Protein AF-A0A2N5MFV5-F1 (afdb_monomer)

Solvent-accessible surface area (backbone atoms only — not comparable to full-atom values): 13315 Å² total; per-residue (Å²): 118,50,38,33,42,36,39,40,33,49,29,57,82,55,92,63,57,89,78,38,54,71,52,86,71,62,82,80,68,35,71,57,91,51,64,48,38,29,48,76,36,77,93,61,52,27,30,38,36,30,37,80,88,66,53,29,27,45,34,35,57,45,79,41,92,46,42,58,49,43,34,33,42,38,26,63,50,84,56,91,89,54,71,83,90,58,79,38,59,42,39,56,50,30,57,76,68,67,50,50,73,58,70,89,86,57,52,58,32,37,36,33,28,41,34,42,40,90,55,72,83,78,51,51,52,51,56,53,48,27,42,6,34,48,35,31,86,83,56,87,80,91,70,63,66,42,48,31,41,80,47,77,57,96,91,23,50,33,38,40,31,41,16,64,84,47,57,23,22,20,40,40,32,39,38,64,66,52,41,66,73,41,30,65,79,50,46,50,59,52,51,41,54,42,47,55,45,25,74,76,67,76,46,58,65,43,84,51,68,66,60,46,47,48,48,39,46,46,43,69,40,36,92,95,51,81,94,48,65,73,90,69,46,48,79,43,57,50,85,116

Radius of gyration: 17.14 Å; Cα contacts (8 Å, |Δi|>4): 464; chains: 1; bounding box: 40×43×46 Å

Nearest PDB structures (foldseek):
  3nyb-assembly1_A  TM=5.823E-01  e=4.302E+00  Saccharomyces cerevisiae
  5w0b-assembly4_A  TM=4.652E-01  e=3.201E+00  Homo sapiens
  5w0n-assembly3_C  TM=3.214E-01  e=1.671E+00  Homo sapiens
  8opp-assembly1_A  TM=3.203E-01  e=3.603E+00  Homo sapiens
  4v94-assembly2_k  TM=2.921E-01  e=5.781E+00  Saccharomyces cerevisiae S288C

pLDDT: mean 92.67, std 6.24, range [62.34, 98.69]

Secondary structure (DSSP, 8-state):
-EEEEEEEEEEPPPTTGGGSEEEPPPTTT-SS--EEEEEEETTTTEEEEEETTS-EEEEEEEEESSHHHHHHHTBSS--TTS-TTS--HHHHHHHHHT--B--SS-SB-EEEEEEE-S-GGGS-HHHHHHHHHT--TTSPP--SEEEEEEEEETTEEEEEEE-SSSSEEEEEES-HHHIIIIIIIIIHHHHHHHHHHHHHHSS----SHHHHHHHHHHHTT-TT---S-GGGSEEEES--

Sequence (240 aa):
MEIYLHTGIKVSVPEYLNKLNRKEIEPFAFDQNVYNDYVINEKEQAWLSINHNGDCFFITSFQVQTLAELKLARQAFIPEYLDQDLKYPLIEKMNHLKLTPISDGFDKAFAHVSVFLTDIQSLSPKQQSRFANADGDDDPIVIDKLNYISNFYNKKETRFLAGAESFSFATISENEEYFYKIHLPNTSILYLNFYLYFMEYGKIPSKQMMPRLLGNLWRSMQSNRNDFNPLLFKTMDLFS

Mean predicted aligned error: 4.01 Å

Foldseek 3Di:
DKKKKKFKFWWDDDPCQVVFDWDDDDPQLFLDCFWTWTDPDLVQPWIWIAGPVRTIITIGMDIDDALVCLLQQFFCAAPPPDDPPDDRNNNVVCVVVVIGTDDPPDGGTQIEMEAEDQDPVVDAPQRQQSRQLSHHPPDDDPDFKWKWDWDADPNKIWIWTHHAVSNGIYIYTNDPCCRPVPCVNDVRVSLSVQSVCCVVPVDGRHPDDVSVLVSLNNQVRYPPHDPHDPVSIDMDGRPD

Structure (mmCIF, N/CA/C/O backbone):
data_AF-A0A2N5MFV5-F1
#
_entry.id   AF-A0A2N5MFV5-F1
#
loop_
_atom_site.group_PDB
_atom_site.id
_atom_site.type_symbol
_atom_site.label_atom_id
_atom_site.label_alt_id
_atom_site.label_comp_id
_atom_site.label_asym_id
_atom_site.label_entity_id
_atom_site.label_seq_id
_atom_site.pdbx_PDB_ins_code
_atom_site.Cartn_x
_atom_site.Cartn_y
_atom_site.Cartn_z
_atom_site.occupancy
_atom_site.B_iso_or_equiv
_atom_site.auth_seq_id
_atom_site.auth_comp_id
_atom_site.auth_asym_id
_atom_site.auth_atom_id
_atom_site.pdbx_PDB_model_num
ATOM 1 N N . MET A 1 1 ? -18.784 0.818 -0.532 1.00 95.00 1 MET A N 1
ATOM 2 C CA . MET A 1 1 ? -17.363 0.662 -0.174 1.00 95.00 1 MET A CA 1
ATOM 3 C C . MET A 1 1 ? -16.583 0.675 -1.465 1.00 95.00 1 MET A C 1
ATOM 5 O O . MET A 1 1 ? -17.009 0.015 -2.403 1.00 95.00 1 MET A O 1
ATOM 9 N N . GLU A 1 2 ? -15.493 1.422 -1.518 1.00 98.00 2 GLU A N 1
ATOM 10 C CA . GLU A 1 2 ? -14.591 1.462 -2.668 1.00 98.00 2 GLU A CA 1
ATOM 11 C C . GLU A 1 2 ? -13.204 1.018 -2.228 1.00 98.00 2 GLU A C 1
ATOM 13 O O . GLU A 1 2 ? -12.755 1.409 -1.150 1.00 98.00 2 GLU A O 1
ATOM 18 N N . ILE A 1 3 ? -12.547 0.197 -3.047 1.00 98.38 3 ILE A N 1
ATOM 19 C CA . ILE A 1 3 ? -11.232 -0.364 -2.750 1.00 98.38 3 ILE A CA 1
ATOM 20 C C . ILE A 1 3 ? -10.287 0.018 -3.883 1.00 98.38 3 ILE A C 1
ATOM 22 O O . ILE A 1 3 ? -10.565 -0.220 -5.059 1.00 98.38 3 ILE A O 1
ATOM 26 N N . TYR A 1 4 ? -9.151 0.588 -3.510 1.00 98.38 4 TYR A N 1
ATOM 27 C CA . TYR A 1 4 ? -8.060 0.903 -4.413 1.00 98.38 4 TYR A CA 1
ATOM 28 C C . TYR A 1 4 ? -6.813 0.181 -3.923 1.00 98.38 4 TYR A C 1
ATOM 30 O O . TYR A 1 4 ? -6.471 0.235 -2.744 1.00 98.38 4 TYR A O 1
ATOM 38 N N . LEU A 1 5 ? -6.130 -0.500 -4.827 1.00 98.19 5 LEU A N 1
ATOM 39 C CA . LEU A 1 5 ? -4.847 -1.128 -4.579 1.00 98.19 5 LEU A CA 1
ATOM 40 C C . LEU A 1 5 ? -3.773 -0.291 -5.258 1.00 98.19 5 LEU A C 1
ATOM 42 O O . LEU A 1 5 ? -3.821 -0.098 -6.468 1.00 98.19 5 LEU A O 1
ATOM 46 N N . HIS A 1 6 ? -2.787 0.158 -4.496 1.00 98.12 6 HIS A N 1
ATOM 47 C CA . HIS A 1 6 ? -1.571 0.766 -5.012 1.00 98.12 6 HIS A CA 1
ATOM 48 C C . HIS A 1 6 ? -0.439 -0.248 -4.885 1.00 98.12 6 HIS A C 1
ATOM 50 O O . HIS A 1 6 ? -0.224 -0.786 -3.799 1.00 98.12 6 HIS A O 1
ATOM 56 N N . THR A 1 7 ? 0.282 -0.514 -5.968 1.00 97.62 7 THR A N 1
ATOM 57 C CA . THR A 1 7 ? 1.329 -1.538 -6.005 1.00 97.62 7 THR A CA 1
ATOM 58 C C . THR A 1 7 ? 2.680 -0.944 -6.338 1.00 97.62 7 THR A C 1
ATOM 60 O O . THR A 1 7 ? 2.765 -0.064 -7.195 1.00 97.62 7 THR A O 1
ATOM 63 N N . GLY A 1 8 ? 3.730 -1.471 -5.714 1.00 96.69 8 GLY A N 1
ATOM 64 C CA . GLY A 1 8 ? 5.114 -1.194 -6.072 1.00 96.69 8 GLY A CA 1
ATOM 65 C C . GLY A 1 8 ? 5.879 -2.490 -6.284 1.00 96.69 8 GLY A C 1
ATOM 66 O O . GLY A 1 8 ? 5.852 -3.370 -5.426 1.00 96.69 8 GLY A O 1
ATOM 67 N N . ILE A 1 9 ? 6.557 -2.619 -7.420 1.00 96.12 9 ILE A N 1
ATOM 68 C CA . ILE A 1 9 ? 7.355 -3.803 -7.737 1.00 96.12 9 ILE A CA 1
ATOM 69 C C . ILE A 1 9 ? 8.687 -3.431 -8.362 1.00 96.12 9 ILE A C 1
ATOM 71 O O . ILE A 1 9 ? 8.746 -2.587 -9.250 1.00 96.12 9 ILE A O 1
ATOM 75 N N . LYS A 1 10 ? 9.753 -4.097 -7.921 1.00 95.94 10 LYS A N 1
ATOM 76 C CA . LYS A 1 10 ? 11.073 -3.976 -8.521 1.00 95.94 10 LYS A CA 1
ATOM 77 C C . LYS A 1 10 ? 11.067 -4.541 -9.945 1.00 95.94 10 LYS A C 1
ATOM 79 O O . LYS A 1 10 ? 10.638 -5.669 -10.180 1.00 95.94 10 LYS A O 1
ATOM 84 N N . VAL A 1 11 ? 11.541 -3.749 -10.896 1.00 96.81 11 VAL A N 1
ATOM 85 C CA . VAL A 1 11 ? 11.623 -4.090 -12.320 1.00 96.81 11 VAL A CA 1
ATOM 86 C C . VAL A 1 11 ? 13.012 -3.764 -12.852 1.00 96.81 11 VAL A C 1
ATOM 88 O O . VAL A 1 11 ? 13.738 -2.938 -12.298 1.00 96.81 11 VAL A O 1
ATOM 91 N N . SER A 1 12 ? 13.383 -4.391 -13.964 1.00 96.50 12 SER A N 1
ATOM 92 C CA . SER A 1 12 ? 14.556 -3.949 -14.721 1.00 96.50 12 SER A CA 1
ATOM 93 C C . SER A 1 12 ? 14.326 -2.539 -15.266 1.00 96.50 12 SER A C 1
ATOM 95 O O . SER A 1 12 ? 13.225 -2.227 -15.723 1.00 96.50 12 SER A O 1
ATOM 97 N N . VAL A 1 13 ? 15.362 -1.694 -15.250 1.00 96.12 13 VAL A N 1
ATOM 98 C CA . VAL A 1 13 ? 15.286 -0.345 -15.832 1.00 96.12 13 VAL A CA 1
ATOM 99 C C . VAL A 1 13 ? 14.960 -0.466 -17.327 1.00 96.12 13 VAL A C 1
ATOM 101 O O . VAL A 1 13 ? 15.757 -1.052 -18.066 1.00 96.12 13 VAL A O 1
ATOM 104 N N . PRO A 1 14 ? 13.824 0.070 -17.806 1.00 95.31 14 PRO A N 1
ATOM 105 C CA . PRO A 1 14 ? 13.448 -0.086 -19.201 1.00 95.31 14 PRO A CA 1
ATOM 106 C C . PRO A 1 14 ? 14.245 0.853 -20.108 1.00 95.31 14 PRO A C 1
ATOM 108 O O . PRO A 1 14 ? 14.543 1.996 -19.753 1.00 95.31 14 PRO A O 1
ATOM 111 N N . GLU A 1 15 ? 14.500 0.412 -21.341 1.00 94.00 15 GLU A N 1
ATOM 112 C CA . GLU A 1 15 ? 15.259 1.178 -22.344 1.00 94.00 15 GLU A CA 1
ATOM 113 C C . GLU A 1 15 ? 14.636 2.542 -22.677 1.00 94.00 15 GLU A C 1
ATOM 115 O O . GLU A 1 15 ? 15.330 3.465 -23.097 1.00 94.00 15 GLU A O 1
ATOM 120 N N . TYR A 1 16 ? 13.319 2.686 -22.498 1.00 93.75 16 TYR A N 1
ATOM 121 C CA . TYR A 1 16 ? 12.589 3.915 -22.801 1.00 93.75 16 TYR A CA 1
ATOM 122 C C . TYR A 1 16 ? 12.578 4.939 -21.655 1.00 93.75 16 TYR A C 1
ATOM 124 O O . TYR A 1 16 ? 11.967 5.994 -21.822 1.00 93.75 16 TYR A O 1
ATOM 132 N N . LEU A 1 17 ? 13.236 4.677 -20.515 1.00 94.38 17 LEU A N 1
ATOM 133 C CA . LEU A 1 17 ? 13.266 5.587 -19.358 1.00 94.38 17 LEU A CA 1
ATOM 134 C C . LEU A 1 17 ? 13.672 7.017 -19.747 1.00 94.38 17 LEU A C 1
ATOM 136 O O . LEU A 1 17 ? 13.061 7.984 -19.303 1.00 94.38 17 LEU A O 1
ATOM 140 N N . ASN A 1 18 ? 14.679 7.151 -20.612 1.00 92.00 18 ASN A N 1
ATOM 141 C CA . ASN A 1 18 ? 15.199 8.441 -21.072 1.00 92.00 18 ASN A CA 1
ATOM 142 C C . ASN A 1 18 ? 14.202 9.263 -21.911 1.00 92.00 18 ASN A C 1
ATOM 144 O O . ASN A 1 18 ? 14.454 10.438 -22.166 1.00 92.00 18 ASN A O 1
ATOM 148 N N . LYS A 1 19 ? 13.089 8.659 -22.343 1.00 94.50 19 LYS A N 1
ATOM 149 C CA . LYS A 1 19 ? 11.995 9.325 -23.064 1.00 94.50 19 LYS A CA 1
ATOM 150 C C . LYS A 1 19 ? 10.886 9.806 -22.128 1.00 94.50 19 LYS A C 1
ATOM 152 O O . LYS A 1 19 ? 9.968 10.476 -22.593 1.00 94.50 19 LYS A O 1
ATOM 157 N N . LEU A 1 20 ? 10.927 9.428 -20.850 1.00 94.56 20 LEU A N 1
ATOM 158 C CA . LEU A 1 20 ? 9.904 9.789 -19.876 1.00 94.56 20 LEU A CA 1
ATOM 159 C C . LEU A 1 20 ? 10.216 11.131 -19.222 1.00 94.56 20 LEU A C 1
ATOM 161 O O . LEU A 1 20 ? 11.370 11.473 -18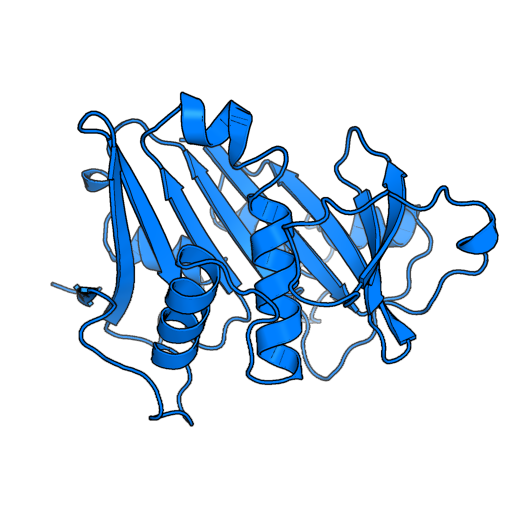.959 1.00 94.56 20 LEU A O 1
ATOM 165 N N . ASN A 1 21 ? 9.155 11.862 -18.891 1.00 91.75 21 ASN A N 1
ATOM 166 C CA . ASN A 1 21 ? 9.277 13.085 -18.116 1.00 91.75 21 ASN A CA 1
ATOM 167 C C . ASN A 1 21 ? 9.519 12.737 -16.650 1.00 91.75 21 ASN A C 1
ATOM 169 O O . ASN A 1 21 ? 8.780 11.948 -16.052 1.00 91.75 21 ASN A O 1
ATOM 173 N N . ARG A 1 22 ? 10.538 13.363 -16.063 1.00 91.44 22 ARG A N 1
ATOM 174 C CA . ARG A 1 22 ? 10.747 13.304 -14.620 1.00 91.44 22 ARG A CA 1
ATOM 175 C C . ARG A 1 22 ? 9.637 14.092 -13.928 1.00 91.44 22 ARG A C 1
ATOM 177 O O . ARG A 1 22 ? 9.379 15.238 -14.288 1.00 91.44 22 ARG A O 1
ATOM 184 N N . LYS A 1 23 ? 9.007 13.482 -12.930 1.00 85.31 23 LYS A N 1
ATOM 185 C CA . LYS A 1 23 ? 8.047 14.142 -12.050 1.00 85.31 23 LYS A CA 1
ATOM 186 C C . LYS A 1 23 ? 8.808 14.950 -11.005 1.00 85.31 23 LYS A C 1
ATOM 188 O O . LYS A 1 23 ? 9.740 14.440 -10.380 1.00 85.31 23 LYS A O 1
ATOM 193 N N . GLU A 1 24 ? 8.404 16.195 -10.794 1.00 79.00 24 GLU A N 1
ATOM 194 C CA . GLU A 1 24 ? 8.872 16.943 -9.632 1.00 79.00 24 GLU A CA 1
ATOM 195 C C . GLU A 1 24 ? 8.209 16.381 -8.373 1.00 79.00 24 GLU A C 1
ATOM 197 O O . GLU A 1 24 ? 6.987 16.251 -8.291 1.00 79.00 24 GLU A O 1
ATOM 202 N N . ILE A 1 25 ? 9.034 16.003 -7.401 1.00 74.81 25 ILE A N 1
ATOM 203 C CA . ILE A 1 25 ? 8.569 15.521 -6.103 1.00 74.81 25 ILE A CA 1
ATOM 204 C C . ILE A 1 25 ? 8.360 16.732 -5.198 1.00 74.81 25 ILE A C 1
ATOM 206 O O . ILE A 1 25 ? 9.189 17.644 -5.166 1.00 74.81 25 ILE A O 1
ATOM 210 N N . GLU A 1 26 ? 7.267 16.731 -4.435 1.00 72.81 26 GLU A N 1
ATOM 211 C CA . GLU A 1 26 ? 6.995 17.801 -3.479 1.00 72.81 26 GLU A CA 1
ATOM 212 C C . GLU A 1 26 ? 8.136 17.915 -2.447 1.00 72.81 26 GLU A C 1
ATOM 214 O O . GLU A 1 26 ? 8.496 16.912 -1.819 1.00 72.81 26 GLU A O 1
ATOM 219 N N . PRO A 1 27 ? 8.685 19.121 -2.197 1.00 62.34 27 PRO A N 1
ATOM 220 C CA . PRO A 1 27 ? 9.876 19.300 -1.357 1.00 62.34 27 PRO A CA 1
ATOM 221 C C . PRO A 1 27 ? 9.746 18.799 0.087 1.00 62.34 27 PRO A C 1
ATOM 223 O O . PRO A 1 27 ? 10.749 18.605 0.767 1.00 62.34 27 PRO A O 1
ATOM 226 N N . PHE A 1 28 ? 8.519 18.629 0.585 1.00 68.38 28 PHE A N 1
ATOM 227 C CA . PHE A 1 28 ? 8.243 18.173 1.947 1.00 68.38 28 PHE A CA 1
ATOM 228 C C . PHE A 1 28 ? 7.970 16.668 2.050 1.00 68.38 28 PHE A C 1
ATOM 230 O O . PHE A 1 28 ? 7.848 16.161 3.169 1.00 68.38 28 PHE A O 1
ATOM 237 N N . ALA A 1 29 ? 7.847 15.957 0.924 1.00 75.94 29 ALA A N 1
ATOM 238 C CA . ALA A 1 29 ? 7.543 14.530 0.900 1.00 75.94 29 ALA A CA 1
ATOM 239 C C . ALA A 1 29 ? 8.669 13.719 1.558 1.00 75.94 29 ALA A C 1
ATOM 241 O O . ALA A 1 29 ? 8.420 12.925 2.464 1.00 75.94 29 ALA A O 1
ATOM 242 N N . PHE A 1 30 ? 9.914 13.997 1.178 1.00 81.44 30 PHE A N 1
ATOM 243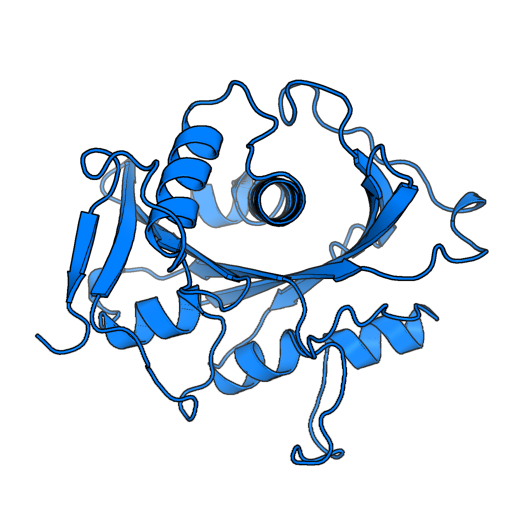 C CA . PHE A 1 30 ? 11.093 13.319 1.701 1.00 81.44 30 PHE A CA 1
ATOM 244 C C . PHE A 1 30 ? 12.030 14.299 2.402 1.00 81.44 30 PHE A C 1
ATOM 246 O O . PHE A 1 30 ? 12.131 15.463 2.026 1.00 81.44 30 PHE A O 1
ATOM 253 N N . ASP A 1 31 ? 12.736 13.834 3.430 1.00 78.00 31 ASP A N 1
ATOM 254 C CA . ASP A 1 31 ? 13.768 14.638 4.097 1.00 78.00 31 ASP A CA 1
ATOM 255 C C . ASP A 1 31 ? 15.084 14.732 3.307 1.00 78.00 31 ASP A C 1
ATOM 257 O O . ASP A 1 31 ? 15.939 15.561 3.630 1.00 78.00 31 ASP A O 1
ATOM 261 N N . GLN A 1 32 ? 15.214 13.906 2.270 1.00 76.31 32 GLN A N 1
ATOM 262 C CA . GLN A 1 32 ? 16.317 13.840 1.321 1.00 76.31 32 GLN A CA 1
ATOM 263 C C . GLN A 1 32 ? 15.799 13.386 -0.055 1.00 76.31 32 GLN A C 1
ATOM 265 O O . GLN A 1 32 ? 14.717 12.812 -0.157 1.00 76.31 32 GLN A O 1
ATOM 270 N N . ASN A 1 33 ? 16.580 13.572 -1.119 1.00 79.44 33 ASN A N 1
ATOM 271 C CA . ASN A 1 33 ? 16.230 13.024 -2.433 1.00 79.44 33 ASN A CA 1
ATOM 272 C C . ASN A 1 33 ? 16.400 11.500 -2.428 1.00 79.44 33 ASN A C 1
ATOM 274 O O . ASN A 1 33 ? 17.507 10.995 -2.599 1.00 79.44 33 ASN A O 1
ATOM 278 N N . VAL A 1 34 ? 15.306 10.776 -2.190 1.00 87.00 34 VAL A N 1
ATOM 279 C CA . VAL A 1 34 ? 15.307 9.307 -2.127 1.00 87.00 34 VAL A CA 1
ATOM 280 C C . VAL A 1 34 ? 15.002 8.668 -3.471 1.00 87.00 34 VAL A C 1
ATOM 282 O O . VAL A 1 34 ? 15.625 7.664 -3.813 1.00 87.00 34 VAL A O 1
ATOM 285 N N . TYR A 1 35 ? 14.045 9.243 -4.193 1.00 90.56 35 TYR A N 1
ATOM 286 C CA . TYR A 1 35 ? 13.507 8.701 -5.428 1.00 90.56 35 TYR A CA 1
ATOM 287 C C . TYR A 1 35 ? 13.575 9.727 -6.554 1.00 90.56 35 TYR A C 1
ATOM 289 O O . TYR A 1 35 ? 13.487 10.935 -6.330 1.00 90.56 35 TYR A O 1
ATOM 297 N N . ASN A 1 36 ? 13.701 9.222 -7.773 1.00 92.00 36 ASN A N 1
ATOM 298 C CA . ASN A 1 36 ? 13.475 9.952 -9.006 1.00 92.00 36 ASN A CA 1
ATOM 299 C C . ASN A 1 36 ? 12.305 9.294 -9.730 1.00 92.00 36 ASN A C 1
ATOM 301 O O . ASN A 1 36 ? 12.434 8.169 -10.210 1.00 92.00 36 ASN A O 1
ATOM 305 N N . ASP A 1 37 ? 11.180 10.000 -9.795 1.00 93.12 37 ASP A N 1
ATOM 306 C CA . ASP A 1 37 ? 9.962 9.491 -10.414 1.00 93.12 37 ASP A CA 1
ATOM 307 C C . ASP A 1 37 ? 9.899 9.890 -11.894 1.00 93.12 37 ASP A C 1
ATOM 309 O O . ASP A 1 37 ? 10.165 11.038 -12.253 1.00 93.12 37 ASP A O 1
ATOM 313 N N . TYR A 1 38 ? 9.525 8.946 -12.754 1.00 95.25 38 TYR A N 1
ATOM 314 C CA . TYR A 1 38 ? 9.406 9.104 -14.201 1.00 95.25 38 TYR A CA 1
ATOM 315 C C . TYR A 1 38 ? 8.019 8.667 -14.652 1.00 95.25 38 TYR A C 1
ATOM 317 O O . TYR A 1 38 ? 7.649 7.496 -14.550 1.00 95.25 38 TYR A O 1
ATOM 325 N N . VAL A 1 39 ? 7.241 9.621 -15.148 1.00 93.81 39 VAL A N 1
ATOM 326 C CA . VAL A 1 39 ? 5.833 9.415 -15.483 1.00 93.81 39 VAL A CA 1
ATOM 327 C C . VAL A 1 39 ? 5.703 8.581 -16.753 1.00 93.81 39 VAL A C 1
ATOM 329 O O . VAL A 1 39 ? 6.219 8.966 -17.799 1.00 93.81 39 VAL A O 1
ATOM 332 N N . ILE A 1 40 ? 4.952 7.479 -16.672 1.00 94.38 40 ILE A N 1
ATOM 333 C CA . ILE A 1 40 ? 4.487 6.725 -17.845 1.00 94.38 40 ILE A CA 1
ATOM 334 C C . ILE A 1 40 ? 3.107 7.243 -18.261 1.00 94.38 40 ILE A C 1
ATOM 336 O O . ILE A 1 40 ? 2.897 7.601 -19.417 1.00 94.38 40 ILE A O 1
ATOM 340 N N . ASN A 1 41 ? 2.165 7.301 -17.314 1.00 90.44 41 ASN A N 1
ATOM 341 C CA . ASN A 1 41 ? 0.806 7.787 -17.538 1.00 90.44 41 ASN A CA 1
ATOM 342 C C . ASN A 1 41 ? 0.222 8.342 -16.230 1.00 90.44 41 ASN A C 1
ATOM 344 O O . ASN A 1 41 ? -0.066 7.585 -15.304 1.00 90.44 41 ASN A O 1
ATOM 348 N N . GLU A 1 42 ? 0.018 9.661 -16.153 1.00 85.25 42 GLU A N 1
ATOM 349 C CA . GLU A 1 42 ? -0.516 10.309 -14.945 1.00 85.25 42 GLU A CA 1
ATOM 350 C C . GLU A 1 42 ? -1.953 9.891 -14.630 1.00 85.25 42 GLU A C 1
ATOM 352 O O . GLU A 1 42 ? -2.288 9.689 -13.464 1.00 85.25 42 GLU A O 1
ATOM 357 N N . LYS A 1 43 ? -2.798 9.726 -15.657 1.00 84.94 43 LYS A N 1
ATOM 358 C CA . LYS A 1 43 ? -4.223 9.400 -15.477 1.00 84.94 43 LYS A CA 1
ATOM 359 C C . LYS A 1 43 ? -4.419 8.022 -14.861 1.00 84.94 43 LYS A C 1
ATOM 361 O O . LYS A 1 43 ? -5.357 7.815 -14.103 1.00 84.94 43 LYS A O 1
ATOM 366 N N . GLU A 1 44 ? -3.524 7.098 -15.180 1.00 85.44 44 GLU A N 1
ATOM 367 C CA . GLU A 1 44 ? -3.533 5.733 -14.655 1.00 85.44 44 GLU A CA 1
ATOM 368 C C . GLU A 1 44 ? -2.597 5.545 -13.454 1.00 85.44 44 GLU A C 1
ATOM 370 O O . GLU A 1 44 ? -2.276 4.407 -13.102 1.00 85.44 44 GLU A O 1
ATOM 375 N N . GLN A 1 45 ? -2.098 6.652 -12.886 1.00 88.94 45 GLN A N 1
ATOM 376 C CA . GLN A 1 45 ? -1.119 6.671 -11.800 1.00 88.94 45 GLN A CA 1
ATOM 377 C C . GLN A 1 45 ? 0.043 5.691 -12.032 1.00 88.94 45 GLN A C 1
ATOM 379 O O . GLN A 1 45 ? 0.411 4.945 -11.135 1.00 88.94 45 GLN A O 1
ATOM 384 N N . ALA A 1 46 ? 0.593 5.649 -13.248 1.00 94.06 46 ALA A N 1
ATOM 385 C CA . ALA A 1 46 ? 1.660 4.727 -13.625 1.00 94.06 46 ALA A CA 1
ATOM 386 C C . ALA A 1 46 ? 2.989 5.469 -13.798 1.00 94.06 46 ALA A C 1
ATOM 388 O O . ALA A 1 46 ? 3.100 6.381 -14.627 1.00 94.06 46 ALA A O 1
ATOM 389 N N . TRP A 1 47 ? 4.010 5.063 -13.048 1.00 95.06 47 TRP A N 1
ATOM 390 C CA . TRP A 1 47 ? 5.354 5.633 -13.150 1.00 95.06 47 TRP A CA 1
ATOM 391 C C . TRP A 1 47 ? 6.444 4.662 -12.708 1.00 95.06 47 TRP A C 1
ATOM 393 O O . TRP A 1 47 ? 6.183 3.634 -12.085 1.00 95.06 47 TRP A O 1
ATOM 403 N N . LEU A 1 48 ? 7.682 5.013 -13.039 1.00 96.94 48 LEU A N 1
ATOM 404 C CA . LEU A 1 48 ? 8.881 4.351 -12.539 1.00 96.94 48 LEU A CA 1
ATOM 405 C C . LEU A 1 48 ? 9.490 5.216 -11.447 1.00 96.94 48 LEU A C 1
ATOM 407 O O . LEU A 1 48 ? 9.680 6.409 -11.659 1.00 96.94 48 LEU A O 1
ATOM 411 N N . SER A 1 49 ? 9.811 4.628 -10.305 1.00 95.25 49 SER A N 1
ATOM 412 C CA . SER A 1 49 ? 10.503 5.292 -9.208 1.00 95.25 49 SER A CA 1
ATOM 413 C C . SER A 1 49 ? 11.888 4.680 -9.061 1.00 95.25 49 SER A C 1
ATOM 415 O O . SER A 1 49 ? 12.015 3.483 -8.812 1.00 95.25 49 SER A O 1
ATOM 417 N N . ILE A 1 50 ? 12.934 5.477 -9.273 1.00 95.00 50 ILE A N 1
ATOM 418 C CA . ILE A 1 50 ? 14.325 5.021 -9.163 1.00 95.00 50 ILE A CA 1
ATOM 419 C C . ILE A 1 50 ? 14.894 5.520 -7.848 1.00 95.00 50 ILE A C 1
ATOM 421 O O . ILE A 1 50 ? 14.983 6.732 -7.642 1.00 95.00 50 ILE A O 1
ATOM 425 N N . ASN A 1 51 ? 15.269 4.600 -6.963 1.00 92.31 51 ASN A N 1
ATOM 426 C CA . ASN A 1 51 ? 15.862 4.961 -5.683 1.00 92.31 51 ASN A CA 1
ATOM 427 C C . ASN A 1 51 ? 17.331 5.411 -5.847 1.00 92.31 51 ASN A C 1
ATOM 429 O O . ASN A 1 51 ? 17.956 5.254 -6.897 1.00 92.31 51 ASN A O 1
ATOM 433 N N . HIS A 1 52 ? 17.905 5.969 -4.785 1.00 89.00 52 HIS A N 1
ATOM 434 C CA . HIS A 1 52 ? 19.305 6.413 -4.753 1.00 89.00 52 HIS A CA 1
ATOM 435 C C . HIS A 1 52 ? 20.357 5.307 -4.988 1.00 89.00 52 HIS A C 1
ATOM 437 O O . HIS A 1 52 ? 21.495 5.637 -5.314 1.00 89.00 52 HIS A O 1
ATOM 443 N N . ASN A 1 53 ? 19.991 4.027 -4.859 1.00 88.88 53 ASN A N 1
ATOM 444 C CA . ASN A 1 53 ? 20.855 2.878 -5.153 1.00 88.88 53 ASN A CA 1
ATOM 445 C C . ASN A 1 53 ? 20.704 2.363 -6.595 1.00 88.88 53 ASN A C 1
ATOM 447 O O . ASN A 1 53 ? 21.411 1.440 -6.993 1.00 88.88 53 ASN A O 1
ATOM 451 N N . GLY A 1 54 ? 19.826 2.976 -7.394 1.00 91.44 54 GLY A N 1
ATOM 452 C CA . GLY A 1 54 ? 19.582 2.604 -8.786 1.00 91.44 54 GLY A CA 1
ATOM 453 C C . GLY A 1 54 ? 18.523 1.518 -8.977 1.00 91.44 54 GLY A C 1
ATOM 454 O O . GLY A 1 54 ? 18.258 1.149 -10.120 1.00 91.44 54 GLY A O 1
ATOM 455 N N . ASP A 1 55 ? 17.880 1.041 -7.907 1.00 94.06 55 ASP A N 1
ATOM 456 C CA . ASP A 1 55 ? 16.758 0.115 -8.040 1.00 94.06 55 ASP A CA 1
ATOM 457 C C . ASP A 1 55 ? 15.546 0.837 -8.623 1.00 94.06 55 ASP A C 1
ATOM 459 O O . ASP A 1 55 ? 15.189 1.943 -8.205 1.00 94.06 55 ASP A O 1
ATOM 463 N N . CYS A 1 56 ? 14.907 0.190 -9.594 1.00 95.88 56 CYS A N 1
ATOM 464 C CA . CYS A 1 56 ? 13.756 0.721 -10.301 1.00 95.88 56 CYS A CA 1
ATOM 465 C C . CYS A 1 56 ? 12.489 0.005 -9.847 1.00 95.88 56 CYS A C 1
ATOM 467 O O . CYS A 1 56 ? 12.385 -1.216 -9.952 1.00 95.88 56 CYS A O 1
ATOM 469 N N . PHE A 1 57 ? 11.516 0.771 -9.370 1.00 96.44 57 PHE A N 1
ATOM 470 C CA . PHE A 1 57 ? 10.207 0.276 -8.977 1.00 96.44 57 PHE A CA 1
ATOM 471 C C . PHE A 1 57 ? 9.152 0.758 -9.966 1.00 96.44 57 PHE A C 1
ATOM 473 O O . PHE A 1 57 ? 9.037 1.955 -10.220 1.00 96.44 57 PHE A O 1
ATOM 480 N N . PHE A 1 58 ? 8.348 -0.154 -10.498 1.00 97.38 58 PHE A N 1
ATOM 481 C CA . PHE A 1 58 ? 7.118 0.199 -11.184 1.00 97.38 58 PHE A CA 1
ATOM 482 C C . PHE A 1 58 ? 6.009 0.407 -10.157 1.00 97.38 58 PHE A C 1
ATOM 484 O O . PHE A 1 58 ? 5.702 -0.495 -9.373 1.00 97.38 58 PHE A O 1
ATOM 491 N N . ILE A 1 59 ? 5.427 1.604 -10.169 1.00 96.88 59 ILE A N 1
ATOM 492 C CA . ILE A 1 59 ? 4.333 1.995 -9.290 1.00 96.88 59 ILE A CA 1
ATOM 493 C C . ILE A 1 59 ? 3.064 2.168 -10.116 1.00 96.88 59 ILE A C 1
ATOM 495 O O . ILE A 1 59 ? 3.074 2.839 -11.152 1.00 96.88 59 ILE A O 1
ATOM 499 N N . THR A 1 60 ? 1.965 1.572 -9.654 1.00 97.25 60 THR A N 1
ATOM 500 C CA . THR A 1 60 ? 0.653 1.762 -10.274 1.00 97.25 60 THR A CA 1
ATOM 501 C C . THR A 1 60 ? -0.501 1.564 -9.297 1.00 97.25 60 THR A C 1
ATOM 503 O O . THR A 1 60 ? -0.281 1.222 -8.135 1.00 97.25 60 THR A O 1
ATOM 506 N N . SER A 1 61 ? -1.732 1.810 -9.746 1.00 96.88 61 SER A N 1
ATOM 507 C CA . SER A 1 61 ? -2.931 1.583 -8.952 1.00 96.88 61 SER A CA 1
ATOM 508 C C . SER A 1 61 ? -4.069 0.955 -9.753 1.00 96.88 61 SER A C 1
ATOM 510 O O . SER A 1 61 ? -4.145 1.071 -10.980 1.00 96.88 61 SER A O 1
ATOM 512 N N . PHE A 1 62 ? -4.959 0.280 -9.029 1.00 96.88 62 PHE A N 1
ATOM 513 C CA . PHE A 1 62 ? -6.150 -0.382 -9.543 1.00 96.88 62 PHE A CA 1
ATOM 514 C C . PHE A 1 62 ? -7.323 -0.108 -8.612 1.00 96.88 62 PHE A C 1
ATOM 516 O O . PHE A 1 62 ? -7.178 -0.178 -7.394 1.00 96.88 62 PHE A O 1
ATOM 523 N N . GLN A 1 63 ? -8.498 0.151 -9.174 1.00 97.31 63 GLN A N 1
ATOM 524 C CA . GLN A 1 63 ? -9.743 0.051 -8.424 1.00 97.31 63 GLN A CA 1
ATOM 525 C C . GLN A 1 63 ? -10.241 -1.393 -8.517 1.00 97.31 63 GLN A C 1
ATOM 527 O O . GLN A 1 63 ? -10.302 -1.950 -9.613 1.00 97.31 63 GLN A O 1
ATOM 532 N N . VAL A 1 64 ? -10.577 -1.990 -7.377 1.00 97.19 64 VAL A N 1
ATOM 533 C CA . VAL A 1 64 ? -11.065 -3.372 -7.274 1.00 97.19 64 VAL A CA 1
ATOM 534 C C . VAL A 1 64 ? -12.382 -3.407 -6.502 1.00 97.19 64 VAL A C 1
ATOM 536 O O . VAL A 1 64 ? -12.690 -2.501 -5.726 1.00 97.19 64 VAL A O 1
ATOM 539 N N . GLN A 1 65 ? -13.181 -4.443 -6.728 1.00 96.19 65 GLN A N 1
ATOM 540 C CA . GLN A 1 65 ? -14.523 -4.575 -6.156 1.00 96.19 65 GLN A CA 1
ATOM 541 C C . GLN A 1 65 ? -14.601 -5.637 -5.058 1.00 96.19 65 GLN A C 1
ATOM 543 O O . GLN A 1 65 ? -15.479 -5.568 -4.197 1.00 96.19 65 GLN A O 1
A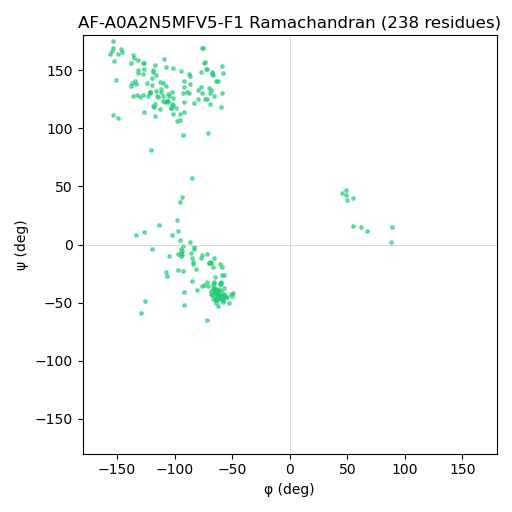TOM 548 N N . THR A 1 66 ? -13.690 -6.612 -5.064 1.00 96.38 66 THR A N 1
ATOM 549 C CA . THR A 1 66 ? -13.724 -7.772 -4.159 1.00 96.38 66 THR A CA 1
ATOM 550 C C . THR A 1 66 ? -12.345 -8.085 -3.577 1.00 96.38 66 THR A C 1
ATOM 552 O O . THR A 1 66 ? -11.320 -7.649 -4.103 1.00 96.38 66 THR A O 1
ATOM 555 N N . LEU A 1 67 ? -12.305 -8.874 -2.497 1.00 96.31 67 LEU A N 1
ATOM 556 C CA . LEU A 1 67 ? -11.048 -9.376 -1.929 1.00 96.31 67 LEU A CA 1
ATOM 557 C C . LEU A 1 67 ? -10.331 -10.346 -2.885 1.00 96.31 67 LEU A C 1
ATOM 559 O O . LEU A 1 67 ? -9.105 -10.354 -2.947 1.00 96.31 67 LEU A O 1
ATOM 563 N N . ALA A 1 68 ? -11.078 -11.107 -3.690 1.00 94.88 68 ALA A N 1
ATOM 564 C CA . ALA A 1 68 ? -10.503 -11.941 -4.744 1.00 94.88 68 ALA A CA 1
ATOM 565 C C . ALA A 1 68 ? -9.777 -11.094 -5.805 1.00 94.88 68 ALA A C 1
ATOM 567 O O . ALA A 1 68 ? -8.629 -11.374 -6.143 1.00 94.88 68 ALA A O 1
ATOM 568 N N . GLU A 1 69 ? -10.401 -10.013 -6.282 1.00 96.06 69 GLU A N 1
ATOM 569 C CA . GLU A 1 69 ? -9.746 -9.076 -7.202 1.00 96.06 69 GLU A CA 1
ATOM 570 C C . GLU A 1 69 ? -8.535 -8.393 -6.559 1.00 96.06 69 GLU A C 1
ATOM 572 O O . GLU A 1 69 ? -7.503 -8.253 -7.210 1.00 96.06 69 GLU A O 1
ATOM 577 N N . LEU A 1 70 ? -8.629 -8.012 -5.280 1.00 96.56 70 LEU A N 1
ATOM 578 C CA . LEU A 1 70 ? -7.520 -7.425 -4.524 1.00 96.56 70 LEU A CA 1
ATOM 579 C C . LEU A 1 70 ? -6.297 -8.356 -4.491 1.00 96.56 70 LEU A C 1
ATOM 581 O O . LEU A 1 70 ? -5.183 -7.922 -4.794 1.00 96.56 70 LEU A O 1
ATOM 585 N N . LYS A 1 71 ? -6.517 -9.636 -4.171 1.00 94.50 71 LYS A N 1
ATOM 586 C CA . LYS A 1 71 ? -5.488 -10.684 -4.151 1.00 94.50 71 LYS A CA 1
ATOM 587 C C . LYS A 1 71 ? -4.815 -10.848 -5.511 1.00 94.50 71 LYS A C 1
ATOM 589 O O . LYS A 1 71 ? -3.590 -10.921 -5.580 1.00 94.50 71 LYS A O 1
ATOM 594 N N . LEU A 1 72 ? -5.594 -10.905 -6.590 1.00 94.88 72 LEU A N 1
ATOM 595 C CA . LEU A 1 72 ? -5.066 -11.121 -7.941 1.00 94.88 72 LEU A CA 1
ATOM 596 C C . LEU A 1 72 ? -4.365 -9.876 -8.502 1.00 94.88 72 LEU A C 1
ATOM 598 O O . LEU A 1 72 ? -3.348 -9.993 -9.183 1.00 94.88 72 LEU A O 1
ATOM 602 N N . ALA A 1 73 ? -4.854 -8.677 -8.178 1.00 95.69 73 ALA A N 1
ATOM 603 C CA . ALA A 1 73 ? -4.314 -7.419 -8.688 1.00 95.69 73 ALA A CA 1
ATOM 604 C C . ALA A 1 73 ? -2.894 -7.100 -8.196 1.00 95.69 73 ALA A C 1
ATOM 606 O O . ALA A 1 73 ? -2.207 -6.314 -8.844 1.00 95.69 73 ALA A O 1
ATOM 607 N N . ARG A 1 74 ? -2.428 -7.713 -7.097 1.00 94.19 74 ARG A N 1
ATOM 608 C CA . ARG A 1 74 ? -1.050 -7.540 -6.600 1.00 94.19 74 ARG A CA 1
ATOM 609 C C . ARG A 1 74 ? -0.060 -8.591 -7.095 1.00 94.19 74 ARG A C 1
ATOM 611 O O . ARG A 1 74 ? 1.124 -8.489 -6.771 1.00 94.19 74 ARG A O 1
ATOM 618 N N . GLN A 1 75 ? -0.524 -9.608 -7.821 1.00 94.19 75 GLN A N 1
ATOM 619 C CA . GLN A 1 75 ? 0.361 -10.659 -8.307 1.00 94.19 75 GLN A CA 1
ATOM 620 C C . GLN A 1 75 ? 1.308 -10.113 -9.368 1.00 94.19 75 GLN A C 1
ATOM 622 O O . GLN A 1 75 ? 0.903 -9.397 -10.282 1.00 94.19 75 GLN A O 1
ATOM 627 N N . ALA A 1 76 ? 2.581 -10.445 -9.215 1.00 92.44 76 ALA A N 1
ATOM 628 C CA . ALA A 1 76 ? 3.652 -10.029 -10.109 1.00 92.44 76 ALA A CA 1
ATOM 629 C C . ALA A 1 76 ? 4.151 -11.164 -10.998 1.00 92.44 76 ALA A C 1
ATOM 631 O O . ALA A 1 76 ? 4.647 -10.932 -12.100 1.00 92.44 76 ALA A O 1
ATOM 632 N N . PHE A 1 77 ? 3.993 -12.382 -10.501 1.00 89.81 77 PHE A N 1
ATOM 633 C CA . PHE A 1 77 ? 4.251 -13.629 -11.191 1.00 89.81 77 PHE A CA 1
ATOM 634 C C . PHE A 1 77 ? 2.985 -14.479 -11.084 1.00 89.81 77 PHE A C 1
ATOM 636 O O . PHE A 1 77 ? 2.180 -14.267 -10.178 1.00 89.81 77 PHE A O 1
ATOM 643 N N . ILE A 1 78 ? 2.788 -15.420 -12.005 1.00 85.31 78 ILE A N 1
ATOM 644 C CA . ILE A 1 78 ? 1.702 -16.401 -11.909 1.00 85.31 78 ILE A CA 1
ATOM 645 C C . ILE A 1 78 ? 2.317 -17.674 -11.320 1.00 85.31 78 ILE A C 1
ATOM 647 O O . ILE A 1 78 ? 3.077 -18.344 -12.023 1.00 85.31 78 ILE A O 1
ATOM 651 N N . PRO A 1 79 ? 2.060 -18.005 -10.041 1.00 77.06 79 PRO A N 1
ATOM 652 C CA . PRO A 1 79 ? 2.454 -19.290 -9.486 1.00 77.06 79 PRO A CA 1
ATOM 653 C C . PRO A 1 79 ? 1.838 -20.449 -10.268 1.00 77.06 79 PRO A C 1
ATOM 655 O O . PRO A 1 79 ? 0.695 -20.359 -10.709 1.00 77.06 79 PRO A O 1
ATOM 658 N N . GLU A 1 80 ? 2.552 -21.572 -10.357 1.00 80.25 80 GLU A N 1
ATOM 659 C CA . GLU A 1 80 ? 2.100 -22.770 -11.089 1.00 80.25 80 GLU A CA 1
ATOM 660 C C . GLU A 1 80 ? 0.750 -23.320 -10.602 1.00 80.25 80 GLU A C 1
ATOM 662 O O . GLU A 1 80 ? 0.038 -23.976 -11.355 1.00 80.25 80 GLU A O 1
ATOM 667 N N . TYR A 1 81 ? 0.400 -23.063 -9.338 1.00 75.31 81 TYR A N 1
ATOM 668 C CA . TYR A 1 81 ? -0.838 -23.533 -8.717 1.00 75.31 81 TYR A CA 1
ATOM 669 C C . TYR A 1 81 ? -2.043 -22.609 -8.951 1.00 75.31 81 TYR A C 1
ATOM 671 O O . TYR A 1 81 ? -3.148 -22.959 -8.535 1.00 75.31 81 TYR A O 1
ATOM 679 N N . LEU A 1 82 ? -1.849 -21.426 -9.545 1.00 78.50 82 LEU A N 1
ATOM 680 C CA . LEU A 1 82 ? -2.949 -20.526 -9.878 1.00 78.50 82 LEU A CA 1
ATOM 681 C C . LEU A 1 82 ? -3.412 -20.723 -11.322 1.00 78.50 82 LEU A C 1
ATOM 683 O O . LEU A 1 82 ? -2.635 -21.061 -12.213 1.00 78.50 82 LEU A O 1
ATOM 687 N N . ASP A 1 83 ? -4.703 -20.488 -11.531 1.00 80.38 83 ASP A N 1
ATOM 688 C CA . ASP A 1 83 ? -5.351 -20.605 -12.830 1.00 80.38 83 ASP A CA 1
ATOM 689 C C . ASP A 1 83 ? -4.883 -19.493 -13.784 1.00 80.38 83 ASP A C 1
ATOM 691 O O . ASP A 1 83 ? -5.050 -18.304 -13.508 1.00 80.38 83 ASP A O 1
ATOM 695 N N . GLN A 1 84 ? -4.301 -19.888 -14.919 1.00 79.12 84 GLN A N 1
ATOM 696 C CA . GLN A 1 84 ? -3.784 -18.961 -15.927 1.00 79.12 84 GLN A CA 1
ATOM 697 C C . GLN A 1 84 ? -4.886 -18.210 -16.685 1.00 79.12 84 GLN A C 1
ATOM 699 O O . GLN A 1 84 ? -4.588 -17.189 -17.304 1.00 79.12 84 GLN A O 1
ATOM 704 N N . ASP A 1 85 ? -6.137 -18.671 -16.612 1.00 82.88 85 ASP A N 1
ATOM 705 C CA . ASP A 1 85 ? -7.285 -18.019 -17.249 1.00 82.88 85 ASP A CA 1
ATOM 706 C C . ASP A 1 85 ? -7.856 -16.865 -16.399 1.00 82.88 85 ASP A C 1
ATOM 708 O O . ASP A 1 85 ? -8.766 -16.147 -16.831 1.00 82.88 85 ASP A O 1
ATOM 712 N N . LEU A 1 86 ? -7.326 -16.648 -15.188 1.00 87.94 86 LEU A N 1
ATOM 713 C CA . LEU A 1 86 ? -7.701 -15.517 -14.345 1.00 87.94 86 LEU A CA 1
ATOM 714 C C . LEU A 1 86 ? -7.097 -14.201 -14.841 1.00 87.94 86 LEU A C 1
ATOM 716 O O . LEU A 1 86 ? -6.053 -14.142 -15.489 1.00 87.94 86 LEU A O 1
ATOM 720 N N . LYS A 1 87 ? -7.754 -13.102 -14.467 1.00 90.94 87 LYS A N 1
ATOM 721 C CA . LYS A 1 87 ? -7.264 -11.755 -14.749 1.00 90.94 87 LYS A CA 1
ATOM 722 C C . LYS A 1 87 ? -6.186 -11.359 -13.741 1.00 90.94 87 LYS A C 1
ATOM 724 O O . LYS A 1 87 ? -6.457 -11.320 -12.539 1.00 90.94 87 LYS A O 1
ATOM 729 N N . TYR A 1 88 ? -5.015 -10.961 -14.238 1.00 94.62 88 TYR A N 1
ATOM 730 C CA . TYR A 1 88 ? -3.882 -10.502 -13.424 1.00 94.62 88 TYR A CA 1
ATOM 731 C C . TYR A 1 88 ? -3.501 -9.060 -13.793 1.00 94.62 88 TYR A C 1
ATOM 733 O O . TYR A 1 88 ? -2.554 -8.847 -14.556 1.00 94.62 88 TYR A O 1
ATOM 741 N N . PRO A 1 89 ? -4.215 -8.045 -13.258 1.00 96.06 89 PRO A N 1
ATOM 742 C CA . PRO A 1 89 ? -4.083 -6.650 -13.682 1.00 96.06 89 PRO A CA 1
ATOM 743 C C . PRO A 1 89 ? -2.650 -6.108 -13.726 1.00 96.06 89 PRO A C 1
ATOM 745 O O . PRO A 1 89 ? -2.273 -5.438 -14.690 1.00 96.06 89 PRO A O 1
ATOM 748 N N . LEU A 1 90 ? -1.836 -6.394 -12.705 1.00 96.88 90 LEU A N 1
ATOM 749 C CA . LEU A 1 90 ? -0.455 -5.916 -12.651 1.00 96.88 90 LEU A CA 1
ATOM 750 C C . LEU A 1 90 ? 0.426 -6.581 -13.714 1.00 96.88 90 LEU A C 1
ATOM 752 O O . LEU A 1 90 ? 1.181 -5.886 -14.392 1.00 96.88 90 LEU A O 1
ATOM 756 N N . ILE A 1 91 ? 0.291 -7.892 -13.909 1.00 95.81 91 ILE A N 1
ATOM 757 C CA . ILE A 1 91 ? 1.040 -8.650 -14.920 1.00 95.81 91 ILE A CA 1
ATOM 758 C C . ILE A 1 91 ? 0.666 -8.178 -16.325 1.00 95.81 91 ILE A C 1
ATOM 760 O O . ILE A 1 91 ? 1.544 -7.863 -17.125 1.00 95.81 91 ILE A O 1
ATOM 764 N N . GLU A 1 92 ? -0.632 -8.054 -16.613 1.00 95.56 92 GLU A N 1
ATOM 765 C CA . GLU A 1 92 ? -1.137 -7.527 -17.886 1.00 95.56 92 GLU A CA 1
ATOM 766 C C . GLU A 1 92 ? -0.567 -6.133 -18.180 1.00 95.56 92 GLU A C 1
ATOM 768 O O . GLU A 1 92 ? -0.081 -5.871 -19.285 1.00 95.56 92 GLU A O 1
ATOM 773 N N . LYS A 1 93 ? -0.562 -5.248 -17.173 1.00 96.88 93 LYS A N 1
ATOM 774 C CA . LYS A 1 93 ? -0.036 -3.887 -17.309 1.00 96.88 93 LYS A CA 1
ATOM 775 C C . LYS A 1 93 ? 1.478 -3.867 -17.519 1.00 96.88 93 LYS A C 1
ATOM 777 O O . LYS A 1 93 ? 1.951 -3.145 -18.395 1.00 96.88 93 LYS A O 1
ATOM 782 N N . MET A 1 94 ? 2.239 -4.669 -16.774 1.00 96.69 94 MET A N 1
ATOM 783 C CA . MET A 1 94 ? 3.688 -4.793 -16.970 1.00 96.69 94 MET A CA 1
ATOM 784 C C . MET A 1 94 ? 4.024 -5.337 -18.361 1.00 96.69 94 MET A C 1
ATOM 786 O O . MET A 1 94 ? 4.876 -4.765 -19.038 1.00 96.69 94 MET A O 1
ATOM 790 N N . ASN A 1 95 ? 3.306 -6.359 -18.835 1.00 95.56 95 ASN A N 1
ATOM 791 C CA . ASN A 1 95 ? 3.488 -6.921 -20.175 1.00 95.56 95 ASN A CA 1
ATOM 792 C C . ASN A 1 95 ? 3.222 -5.882 -21.271 1.00 95.56 95 ASN A C 1
ATOM 794 O O . ASN A 1 95 ? 4.023 -5.740 -22.197 1.00 95.56 95 ASN A O 1
ATOM 798 N N . HIS A 1 96 ? 2.137 -5.112 -21.146 1.00 95.62 96 HIS A N 1
ATOM 799 C CA . HIS A 1 96 ? 1.826 -4.027 -22.079 1.00 95.62 96 HIS A CA 1
ATOM 800 C C . HIS A 1 96 ? 2.939 -2.968 -22.126 1.00 95.62 96 HIS A C 1
ATOM 802 O O . HIS A 1 96 ? 3.307 -2.488 -23.200 1.00 95.62 96 HIS A O 1
ATOM 808 N N . LEU A 1 97 ? 3.511 -2.643 -20.965 1.00 96.38 97 LEU A N 1
ATOM 809 C CA . LEU A 1 97 ? 4.601 -1.679 -20.819 1.00 96.38 97 LEU A CA 1
ATOM 810 C C . LEU A 1 97 ? 5.992 -2.274 -21.093 1.00 96.38 97 LEU A C 1
ATOM 812 O O . LEU A 1 97 ? 6.974 -1.538 -21.069 1.00 96.38 97 LEU A O 1
ATOM 816 N N . LYS A 1 98 ? 6.090 -3.578 -21.390 1.00 96.50 98 LYS A N 1
ATOM 817 C CA . LYS A 1 98 ? 7.357 -4.310 -21.569 1.00 96.50 98 LYS A CA 1
ATOM 818 C C . LYS A 1 98 ? 8.288 -4.183 -20.357 1.00 96.50 98 LYS A C 1
ATOM 820 O O . LYS A 1 98 ? 9.497 -4.010 -20.503 1.00 96.50 98 LYS A O 1
ATOM 825 N N . LEU A 1 99 ? 7.709 -4.242 -19.163 1.00 96.75 99 LEU A N 1
ATOM 826 C CA . LEU A 1 99 ? 8.433 -4.242 -17.900 1.00 96.75 99 LEU A CA 1
ATOM 827 C C . LEU A 1 99 ? 8.701 -5.678 -17.461 1.00 96.75 99 LEU A C 1
ATOM 829 O O . LEU A 1 99 ? 7.787 -6.498 -17.410 1.00 96.75 99 LEU A O 1
ATOM 833 N N . THR A 1 100 ? 9.951 -5.957 -17.104 1.00 95.25 100 THR A N 1
ATOM 834 C CA . THR A 1 100 ? 10.357 -7.261 -16.575 1.00 95.25 100 THR A CA 1
ATOM 835 C C . THR A 1 100 ? 10.482 -7.164 -15.056 1.00 95.25 100 THR A C 1
ATOM 837 O O . THR A 1 100 ? 11.385 -6.457 -14.588 1.00 95.25 100 THR A O 1
ATOM 840 N N . PRO A 1 101 ? 9.610 -7.833 -14.278 1.00 94.88 101 PRO A N 1
ATOM 841 C CA . PRO A 1 101 ? 9.720 -7.850 -12.826 1.00 94.88 101 PRO A CA 1
ATOM 842 C C . PRO A 1 101 ? 10.972 -8.611 -12.379 1.00 94.88 101 PRO A C 1
ATOM 844 O O . PRO A 1 101 ? 11.392 -9.581 -13.012 1.00 94.88 101 PRO A O 1
ATOM 847 N N . ILE A 1 102 ? 11.565 -8.170 -11.273 1.00 93.25 102 ILE A N 1
ATOM 848 C CA . ILE A 1 102 ? 12.683 -8.843 -10.610 1.00 93.25 102 ILE A CA 1
ATOM 849 C C . ILE A 1 102 ? 12.110 -9.590 -9.404 1.00 93.25 102 ILE A C 1
ATOM 851 O O . ILE A 1 102 ? 11.493 -8.975 -8.535 1.00 93.25 102 ILE A O 1
ATOM 855 N N . SER A 1 103 ? 12.280 -10.915 -9.371 1.00 83.75 103 SER A N 1
ATOM 856 C CA . SER A 1 103 ? 11.860 -11.732 -8.228 1.00 83.75 103 SER A CA 1
ATOM 857 C C . SER A 1 103 ? 13.014 -11.887 -7.249 1.00 83.75 103 SER A C 1
ATOM 859 O O . SER A 1 103 ? 13.991 -12.572 -7.543 1.00 83.75 103 SER A O 1
ATOM 861 N N . ASP A 1 104 ? 12.855 -11.319 -6.059 1.00 76.56 104 ASP A N 1
ATOM 862 C CA . ASP A 1 104 ? 13.752 -11.544 -4.922 1.00 76.56 104 ASP A CA 1
ATOM 863 C C . ASP A 1 104 ? 13.199 -12.657 -4.004 1.00 76.56 104 ASP A C 1
ATOM 865 O O . ASP A 1 104 ? 13.277 -12.583 -2.779 1.00 76.56 104 ASP A O 1
ATOM 869 N N . GLY A 1 105 ? 12.584 -13.689 -4.599 1.00 75.50 105 GLY A N 1
ATOM 870 C CA . GLY A 1 105 ? 11.981 -14.816 -3.874 1.00 75.50 105 GLY A CA 1
ATOM 871 C C . GLY A 1 105 ? 10.519 -14.615 -3.459 1.00 75.50 105 GLY A C 1
ATOM 872 O O . GLY A 1 105 ? 10.016 -15.380 -2.641 1.00 75.50 105 GLY A O 1
ATOM 873 N N . PHE A 1 106 ? 9.834 -13.616 -4.024 1.00 78.19 106 PHE A N 1
ATOM 874 C CA . PHE A 1 106 ? 8.406 -13.357 -3.815 1.00 78.19 106 PHE A CA 1
ATOM 875 C C . PHE A 1 106 ? 7.648 -13.237 -5.142 1.00 78.19 106 PHE A C 1
ATOM 877 O O . PHE A 1 106 ? 8.187 -12.757 -6.143 1.00 78.19 106 PHE A O 1
ATOM 884 N N . ASP A 1 107 ? 6.388 -13.677 -5.130 1.00 84.94 107 ASP A N 1
ATOM 885 C CA . ASP A 1 107 ? 5.462 -13.688 -6.270 1.00 84.94 107 ASP A CA 1
ATOM 886 C C . ASP A 1 107 ? 4.540 -12.451 -6.330 1.00 84.94 107 ASP A C 1
ATOM 888 O O . ASP A 1 107 ? 3.883 -12.212 -7.346 1.00 84.94 107 ASP A O 1
ATOM 892 N N . LYS A 1 108 ? 4.525 -11.637 -5.267 1.00 92.38 108 LYS A N 1
ATOM 893 C CA . LYS A 1 108 ? 3.610 -10.504 -5.058 1.00 92.38 108 LYS A CA 1
ATOM 894 C C . LYS A 1 108 ? 4.349 -9.171 -5.003 1.00 92.38 108 LYS A C 1
ATOM 896 O O . LYS A 1 108 ? 5.447 -9.075 -4.459 1.00 92.38 108 LYS A O 1
ATOM 901 N N . ALA A 1 109 ? 3.707 -8.124 -5.511 1.00 95.75 109 ALA A N 1
ATOM 902 C CA . ALA A 1 109 ? 4.159 -6.749 -5.340 1.00 95.75 109 ALA A CA 1
ATOM 903 C C . ALA A 1 109 ? 3.902 -6.235 -3.912 1.00 95.75 109 ALA A C 1
ATOM 905 O O . ALA A 1 109 ? 2.976 -6.687 -3.229 1.00 95.75 1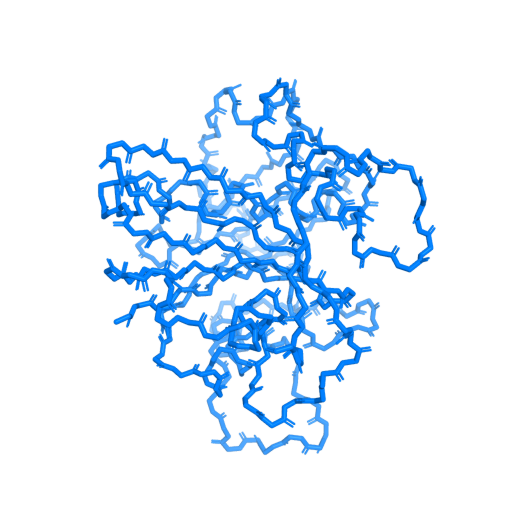09 ALA A O 1
ATOM 906 N N . PHE A 1 110 ? 4.668 -5.221 -3.498 1.00 96.81 110 PHE A N 1
ATOM 907 C CA . PHE A 1 110 ? 4.334 -4.434 -2.313 1.00 96.81 110 PHE A CA 1
ATOM 908 C C . PHE A 1 110 ? 2.994 -3.741 -2.538 1.00 96.81 110 PHE A C 1
ATOM 910 O O . PHE A 1 110 ? 2.742 -3.241 -3.637 1.00 96.81 110 PHE A O 1
ATOM 917 N N . ALA A 1 111 ? 2.150 -3.679 -1.512 1.00 97.81 111 ALA A N 1
ATOM 918 C CA . ALA A 1 111 ? 0.783 -3.197 -1.659 1.00 97.81 111 ALA A CA 1
ATOM 919 C C . ALA A 1 111 ? 0.374 -2.191 -0.578 1.00 97.81 111 ALA A C 1
ATOM 921 O O . ALA A 1 111 ? 0.602 -2.379 0.613 1.00 97.81 111 ALA A O 1
ATOM 922 N N . HIS A 1 112 ? -0.318 -1.143 -0.998 1.00 98.56 112 HIS A N 1
ATOM 923 C CA . HIS A 1 112 ? -1.082 -0.271 -0.122 1.00 98.56 112 HIS A CA 1
ATOM 924 C C . HIS A 1 112 ? -2.546 -0.327 -0.544 1.00 98.56 112 HIS A C 1
ATOM 926 O O . HIS A 1 112 ? -2.880 0.020 -1.675 1.00 98.56 112 HIS A O 1
ATOM 932 N N . VAL A 1 113 ? -3.422 -0.761 0.358 1.00 98.69 113 VAL A N 1
ATOM 933 C CA . VAL A 1 113 ? -4.863 -0.847 0.104 1.00 98.69 113 VAL A CA 1
ATOM 934 C C . VAL A 1 113 ? -5.562 0.375 0.689 1.00 98.69 113 VAL A C 1
ATOM 936 O O . VAL A 1 113 ? -5.546 0.589 1.897 1.00 98.69 113 VAL A O 1
ATOM 939 N N . SER A 1 114 ? -6.196 1.179 -0.154 1.00 98.69 114 SER A N 1
ATOM 940 C CA . SER A 1 114 ? -6.989 2.338 0.249 1.00 98.69 114 SER A CA 1
ATOM 941 C C . SER A 1 114 ? -8.472 1.988 0.171 1.00 98.69 114 SER A C 1
ATOM 943 O O . SER A 1 114 ? -8.969 1.645 -0.899 1.00 98.69 114 SER A O 1
ATOM 945 N N . VAL A 1 115 ? -9.192 2.092 1.286 1.00 98.69 115 VAL A N 1
ATOM 946 C CA . VAL A 1 115 ? -10.619 1.762 1.365 1.00 98.69 115 VAL A CA 1
ATOM 947 C C . VAL A 1 115 ? -11.419 2.975 1.816 1.00 98.69 115 VAL A C 1
ATOM 949 O O . VAL A 1 115 ? -11.108 3.586 2.839 1.00 98.69 115 VAL A O 1
ATOM 952 N N . PHE A 1 116 ? -12.486 3.281 1.085 1.00 98.50 116 PHE A N 1
ATOM 953 C CA . PHE A 1 116 ? -13.486 4.261 1.494 1.00 98.50 116 PHE A CA 1
ATOM 954 C C . PHE A 1 116 ? -14.819 3.591 1.813 1.00 98.50 116 PHE A C 1
ATOM 956 O O . PHE A 1 116 ? -15.319 2.746 1.061 1.00 98.50 116 PHE A O 1
ATOM 963 N N . LEU A 1 117 ? -15.412 3.983 2.937 1.00 97.75 117 LEU A N 1
ATOM 964 C CA . LEU A 1 117 ? -16.736 3.554 3.369 1.00 97.75 117 LEU A CA 1
ATOM 965 C C . LEU A 1 117 ? -17.348 4.569 4.331 1.00 97.75 117 LEU A C 1
ATOM 967 O O . LEU A 1 117 ? -16.658 5.407 4.889 1.00 97.75 117 LEU A O 1
ATOM 971 N N . THR A 1 118 ? -18.654 4.488 4.552 1.00 95.88 118 THR A N 1
ATOM 972 C CA . THR A 1 118 ? -19.375 5.469 5.375 1.00 95.88 118 THR A CA 1
ATOM 973 C C . THR A 1 118 ? -19.263 5.230 6.880 1.00 95.88 118 THR A C 1
ATOM 975 O O . THR A 1 118 ? -19.504 6.166 7.643 1.00 95.88 118 THR A O 1
ATOM 978 N N . ASP A 1 119 ? -18.937 4.000 7.285 1.00 96.31 119 ASP A N 1
ATOM 979 C CA . ASP A 1 119 ? -18.819 3.562 8.680 1.00 96.31 119 ASP A CA 1
ATOM 980 C C . ASP A 1 119 ? -17.763 2.453 8.799 1.00 96.31 119 ASP A C 1
ATOM 982 O O . ASP A 1 119 ? -17.981 1.324 8.355 1.00 96.31 119 ASP A O 1
ATOM 986 N N . ILE A 1 120 ? -16.618 2.762 9.403 1.00 95.94 120 ILE A N 1
ATOM 987 C CA . ILE A 1 120 ? -15.517 1.821 9.632 1.00 95.94 120 ILE A CA 1
ATOM 988 C C . ILE A 1 120 ? -15.923 0.690 10.584 1.00 95.94 120 ILE A C 1
ATOM 990 O O . ILE A 1 120 ? -15.391 -0.415 10.466 1.00 95.94 120 ILE A O 1
ATOM 994 N N . GLN A 1 121 ? -16.867 0.921 11.501 1.00 94.06 121 GLN A N 1
ATOM 995 C CA . GLN A 1 121 ? -17.329 -0.106 12.443 1.00 94.06 121 GLN A CA 1
ATOM 996 C C . GLN A 1 121 ? -18.139 -1.208 11.753 1.00 94.06 121 GLN A C 1
ATOM 998 O O . GLN A 1 121 ? -18.294 -2.292 12.311 1.00 94.06 121 GLN A O 1
ATOM 1003 N N . SER A 1 122 ? -18.606 -0.972 10.522 1.00 96.12 122 SER A N 1
ATOM 1004 C CA . SER A 1 122 ? -19.251 -2.007 9.707 1.00 96.12 122 SER A CA 1
ATOM 1005 C C . SER A 1 122 ? -18.290 -3.115 9.250 1.00 96.12 122 SER A C 1
ATOM 1007 O O . SER A 1 122 ? -18.745 -4.184 8.842 1.00 96.12 122 SER A O 1
ATOM 1009 N N . LEU A 1 123 ? -16.971 -2.890 9.326 1.00 96.44 123 LEU A N 1
ATOM 1010 C CA . LEU A 1 123 ? -15.960 -3.888 8.988 1.00 96.44 123 LEU A CA 1
ATOM 1011 C C . LEU A 1 123 ? -15.540 -4.683 10.219 1.00 96.44 123 LEU A C 1
ATOM 1013 O O . LEU A 1 123 ? -14.975 -4.140 11.172 1.00 96.44 123 LEU A O 1
ATOM 1017 N N . SER A 1 124 ? -15.693 -6.003 10.138 1.00 95.81 124 SER A N 1
ATOM 1018 C CA . SER A 1 124 ? -15.120 -6.904 11.138 1.00 95.81 124 SER A CA 1
ATOM 1019 C C . SER A 1 124 ? -13.590 -6.752 11.218 1.00 95.81 124 SER A C 1
ATOM 1021 O O . SER A 1 124 ? -12.944 -6.431 10.210 1.00 95.81 124 SER A O 1
ATOM 1023 N N . PRO A 1 125 ? -12.976 -7.051 12.378 1.00 96.06 125 PRO A N 1
ATOM 1024 C CA . PRO A 1 125 ? -11.522 -7.150 12.502 1.00 96.06 125 PRO A CA 1
ATOM 1025 C C . PRO A 1 125 ? -10.882 -8.018 11.416 1.00 96.06 125 PRO A C 1
ATOM 1027 O O . PRO A 1 125 ? -9.879 -7.643 10.805 1.00 96.06 125 PRO A O 1
ATOM 1030 N N . LYS A 1 126 ? -11.525 -9.149 11.106 1.00 95.88 126 LYS A N 1
ATOM 1031 C CA . LYS A 1 126 ? -11.100 -10.079 10.060 1.00 95.88 126 LYS A CA 1
ATOM 1032 C C . LYS A 1 126 ? -11.021 -9.405 8.687 1.00 95.88 126 LYS A C 1
ATOM 1034 O O . LYS A 1 126 ? -10.010 -9.542 8.007 1.00 95.88 126 LYS A O 1
ATOM 1039 N N . GLN A 1 127 ? -12.043 -8.647 8.289 1.00 96.06 127 GLN A N 1
ATOM 1040 C CA . GLN A 1 127 ? -12.038 -7.918 7.012 1.00 96.06 127 GLN A CA 1
ATOM 1041 C C . GLN A 1 127 ? -10.964 -6.826 6.974 1.00 96.06 127 GLN A C 1
ATOM 1043 O O . GLN A 1 127 ? -10.276 -6.682 5.968 1.00 96.06 127 GLN A O 1
ATOM 1048 N N . GLN A 1 128 ? -10.766 -6.091 8.073 1.00 97.25 128 GLN A N 1
ATOM 1049 C CA . GLN A 1 128 ? -9.690 -5.094 8.158 1.00 97.25 128 GLN A CA 1
ATOM 1050 C C . GLN A 1 128 ? -8.306 -5.743 8.000 1.00 97.25 128 GLN A C 1
ATOM 1052 O O . GLN A 1 128 ? -7.452 -5.201 7.299 1.00 97.25 128 GLN A O 1
ATOM 1057 N N . SER A 1 129 ? -8.108 -6.935 8.573 1.00 96.44 129 SER A N 1
ATOM 1058 C CA . SER A 1 129 ? -6.886 -7.726 8.393 1.00 96.44 129 SER A CA 1
ATOM 1059 C C . SER A 1 129 ? -6.685 -8.173 6.941 1.00 96.44 129 SER A C 1
ATOM 1061 O O . SER A 1 129 ? -5.571 -8.090 6.427 1.00 96.44 129 SER A O 1
ATOM 1063 N N . ARG A 1 130 ? -7.754 -8.565 6.233 1.00 96.56 130 ARG A N 1
ATOM 1064 C CA . ARG A 1 130 ? -7.678 -8.887 4.795 1.00 96.56 130 ARG A CA 1
ATOM 1065 C C . ARG A 1 130 ? -7.218 -7.701 3.961 1.00 96.56 130 ARG A C 1
ATOM 1067 O O . ARG A 1 130 ? -6.335 -7.859 3.125 1.00 96.56 130 ARG A O 1
ATOM 1074 N N . PHE A 1 131 ? -7.752 -6.508 4.224 1.00 97.75 131 PHE A N 1
ATOM 1075 C CA . PHE A 1 131 ? -7.280 -5.299 3.549 1.00 97.75 131 PHE A CA 1
ATOM 1076 C C . PHE A 1 131 ? -5.818 -4.999 3.883 1.00 97.75 131 PHE A C 1
ATOM 1078 O O . PHE A 1 131 ? -5.040 -4.718 2.978 1.00 97.75 131 PHE A O 1
ATOM 1085 N N . ALA A 1 132 ? -5.419 -5.103 5.155 1.00 97.56 132 ALA A N 1
ATOM 1086 C CA . ALA A 1 132 ? -4.042 -4.848 5.578 1.00 97.56 132 ALA A CA 1
ATOM 1087 C C . ALA A 1 132 ? -3.029 -5.797 4.916 1.00 97.56 132 ALA A C 1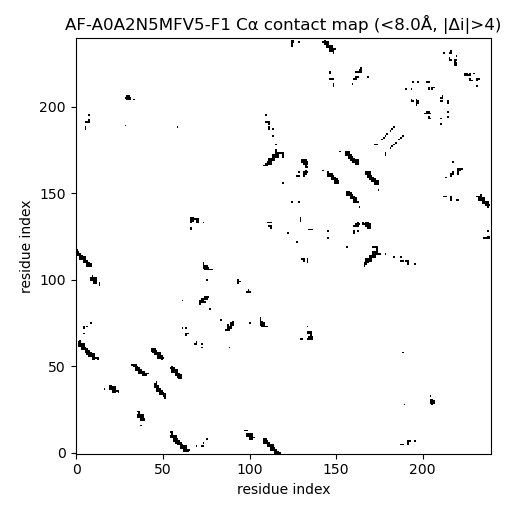
ATOM 1089 O O . ALA A 1 132 ? -1.917 -5.377 4.600 1.00 97.56 132 ALA A O 1
ATOM 1090 N N . ASN A 1 133 ? -3.422 -7.049 4.670 1.00 96.88 133 ASN A N 1
ATOM 1091 C CA . ASN A 1 133 ? -2.586 -8.071 4.037 1.00 96.88 133 ASN A CA 1
ATOM 1092 C C . ASN A 1 133 ? -2.770 -8.189 2.512 1.00 96.88 133 ASN A C 1
ATOM 1094 O O . ASN A 1 133 ? -2.045 -8.948 1.871 1.00 96.88 133 ASN A O 1
ATOM 1098 N N . ALA A 1 134 ? -3.703 -7.423 1.931 1.00 96.25 134 ALA A N 1
ATOM 1099 C CA . ALA A 1 134 ? -4.136 -7.544 0.539 1.00 96.25 134 ALA A CA 1
ATOM 1100 C C . ALA A 1 134 ? -4.471 -9.002 0.149 1.00 96.25 134 ALA A C 1
ATOM 1102 O O . ALA A 1 134 ? -4.024 -9.518 -0.879 1.00 96.25 134 ALA A O 1
ATOM 1103 N N . ASP A 1 135 ? -5.240 -9.652 1.020 1.00 94.69 135 ASP A N 1
ATOM 1104 C CA . ASP A 1 135 ? -5.606 -11.064 0.939 1.00 94.69 135 ASP A CA 1
ATOM 1105 C C . ASP A 1 135 ? -7.027 -11.262 0.400 1.00 94.69 135 ASP A C 1
ATOM 1107 O O . ASP A 1 135 ? -7.922 -10.438 0.617 1.00 94.69 135 ASP A O 1
ATOM 1111 N N . GLY A 1 136 ? -7.234 -12.408 -0.243 1.00 93.56 136 GLY A N 1
ATOM 1112 C CA . GLY A 1 136 ? -8.534 -12.926 -0.643 1.00 93.56 136 GLY A CA 1
ATOM 1113 C C . GLY A 1 136 ? -9.309 -13.520 0.531 1.00 93.56 136 GLY A C 1
ATOM 1114 O O . GLY A 1 136 ? -8.781 -13.752 1.623 1.00 93.56 136 GLY A O 1
ATOM 1115 N N . ASP A 1 137 ? -10.591 -13.803 0.308 1.00 90.25 137 ASP A N 1
ATOM 1116 C CA . ASP A 1 137 ? -11.440 -14.457 1.309 1.00 90.25 137 ASP A CA 1
ATOM 1117 C C . ASP A 1 137 ? -10.905 -15.837 1.725 1.00 90.25 137 ASP A C 1
ATOM 1119 O O . ASP A 1 137 ? -11.035 -16.226 2.892 1.00 90.25 137 ASP A O 1
ATOM 1123 N N . ASP A 1 138 ? -10.264 -16.531 0.784 1.00 89.31 138 ASP A N 1
ATOM 1124 C CA . ASP A 1 138 ? -9.753 -17.898 0.870 1.00 89.31 138 ASP A CA 1
ATOM 1125 C C . ASP A 1 138 ? -8.365 -18.025 1.515 1.00 89.31 138 ASP A C 1
ATOM 1127 O O . ASP A 1 138 ? -7.981 -19.123 1.917 1.00 89.31 138 ASP A O 1
ATOM 1131 N N . ASP A 1 139 ? -7.614 -16.930 1.652 1.00 89.44 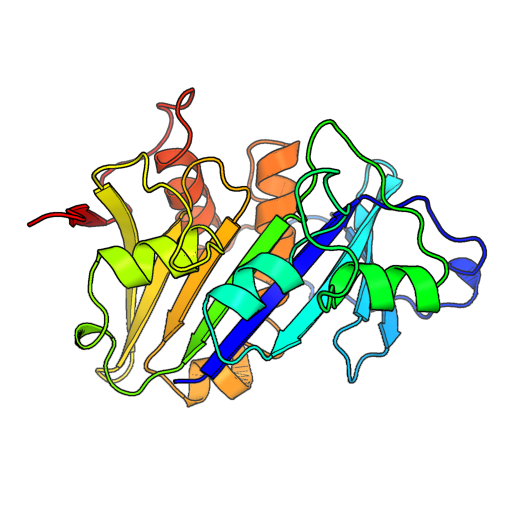139 ASP A N 1
ATOM 1132 C CA . ASP A 1 139 ? -6.248 -16.991 2.182 1.00 89.44 139 ASP A CA 1
ATOM 1133 C C . ASP A 1 139 ? -6.230 -17.387 3.674 1.00 89.44 139 ASP A C 1
ATOM 1135 O O . ASP A 1 139 ? -7.134 -17.036 4.435 1.00 89.44 139 ASP A O 1
ATOM 1139 N N . PRO A 1 140 ? -5.211 -18.091 4.178 1.00 88.25 140 PRO A N 1
ATOM 1140 C CA . PRO A 1 140 ? -5.110 -18.368 5.609 1.00 88.25 140 PRO A CA 1
ATOM 1141 C C . PRO A 1 140 ? -4.878 -17.076 6.410 1.00 88.25 140 PRO A C 1
ATOM 1143 O O . PRO A 1 140 ? -4.192 -16.165 5.958 1.00 88.25 140 PRO A O 1
ATOM 1146 N N . ILE A 1 141 ? -5.428 -17.001 7.624 1.00 88.75 141 ILE A N 1
ATOM 1147 C CA . ILE A 1 141 ? -5.088 -15.949 8.595 1.00 88.75 141 ILE A CA 1
ATOM 1148 C C . ILE A 1 141 ? -4.161 -16.574 9.630 1.00 88.75 141 ILE A C 1
ATOM 1150 O O . ILE A 1 141 ? -4.555 -17.511 10.319 1.00 88.75 141 ILE A O 1
ATOM 1154 N N . VAL A 1 142 ? -2.935 -16.062 9.717 1.00 86.56 142 VAL A N 1
ATOM 1155 C CA . VAL A 1 142 ? -1.871 -16.624 10.571 1.00 86.56 142 VAL A CA 1
ATOM 1156 C C . VAL A 1 142 ? -1.609 -15.815 11.844 1.00 86.56 142 VAL A C 1
ATOM 1158 O O . VAL A 1 142 ? -0.888 -16.273 12.724 1.00 86.56 142 VAL A O 1
ATOM 1161 N N . ILE A 1 143 ? -2.201 -14.624 11.951 1.00 89.50 143 ILE A N 1
ATOM 1162 C CA . ILE A 1 143 ? -2.092 -13.726 13.107 1.00 89.50 143 ILE A CA 1
ATOM 1163 C C . ILE A 1 143 ? -3.401 -13.700 13.897 1.00 89.50 143 ILE A C 1
ATOM 1165 O O . ILE A 1 143 ? -4.476 -13.903 13.338 1.00 89.50 143 ILE A O 1
ATOM 1169 N N . ASP A 1 144 ? -3.319 -13.421 15.194 1.00 91.25 144 ASP A N 1
ATOM 1170 C CA . ASP A 1 144 ? -4.470 -13.272 16.091 1.00 91.25 144 ASP A CA 1
ATOM 1171 C C . ASP A 1 144 ? -4.879 -11.807 16.299 1.00 91.25 144 ASP A C 1
ATOM 1173 O O . ASP A 1 144 ? -6.033 -11.530 16.636 1.00 91.25 144 ASP A O 1
ATOM 1177 N N . LYS A 1 145 ? -3.950 -10.873 16.066 1.00 93.94 145 LYS A N 1
ATOM 1178 C CA . LYS A 1 145 ? -4.114 -9.440 16.323 1.00 93.94 145 LYS A CA 1
ATOM 1179 C C . LYS A 1 145 ? -3.691 -8.584 15.145 1.00 93.94 145 LYS A C 1
ATOM 1181 O O . LYS A 1 145 ? -2.739 -8.896 14.437 1.00 93.94 145 LYS A O 1
ATOM 1186 N N . LEU A 1 146 ? -4.373 -7.454 14.994 1.00 95.38 146 LEU A N 1
ATOM 1187 C CA . LEU A 1 146 ? -4.054 -6.410 14.030 1.00 95.38 146 LEU A CA 1
ATOM 1188 C C . LEU A 1 146 ? -3.650 -5.126 14.752 1.00 95.38 146 LEU A C 1
ATOM 1190 O O . LEU A 1 146 ? -4.395 -4.621 15.596 1.00 95.38 146 LEU A O 1
ATOM 1194 N N . ASN A 1 147 ? -2.497 -4.571 14.382 1.00 97.31 147 ASN A N 1
ATOM 1195 C CA . ASN A 1 147 ? -2.043 -3.280 14.885 1.00 97.31 147 ASN A CA 1
ATOM 1196 C C . ASN A 1 147 ? -2.508 -2.158 13.953 1.00 97.31 147 ASN A C 1
ATOM 1198 O O . ASN A 1 147 ? -2.469 -2.294 12.725 1.00 97.31 147 ASN A O 1
ATOM 1202 N N . TYR A 1 148 ? -2.926 -1.030 14.530 1.00 98.12 148 TYR A N 1
ATOM 1203 C CA . TYR A 1 148 ? -3.416 0.109 13.760 1.00 98.12 148 TYR A CA 1
ATOM 1204 C C . TYR A 1 148 ? -3.223 1.463 14.443 1.00 98.12 148 TYR A C 1
ATOM 1206 O O . TYR A 1 148 ? -3.131 1.572 15.663 1.00 98.12 148 TYR A O 1
ATOM 1214 N N . ILE A 1 149 ? -3.220 2.526 13.645 1.00 98.12 149 ILE A N 1
ATOM 1215 C CA . ILE A 1 149 ? -3.330 3.915 14.103 1.00 98.12 149 ILE A CA 1
ATOM 1216 C C . ILE A 1 149 ? -4.692 4.447 13.670 1.00 98.12 149 ILE A C 1
ATOM 1218 O O . ILE A 1 149 ? -5.112 4.205 12.544 1.00 98.12 149 ILE A O 1
ATOM 1222 N N . SER A 1 150 ? -5.369 5.200 14.537 1.00 96.19 150 SER A N 1
ATOM 122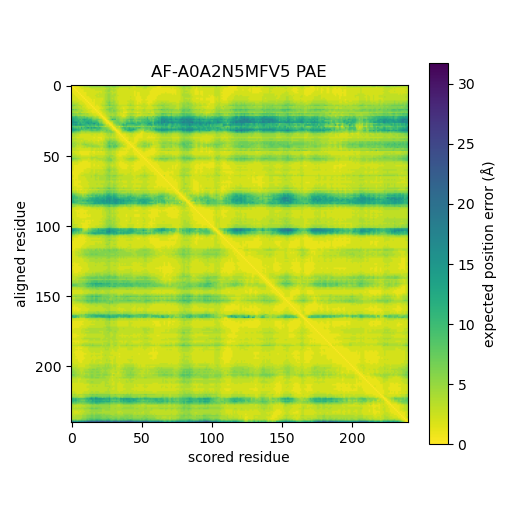3 C CA . SER A 1 150 ? -6.631 5.879 14.217 1.00 96.19 150 SER A CA 1
ATOM 1224 C C . SER A 1 150 ? -6.466 7.394 14.304 1.00 96.19 150 SER A C 1
ATOM 1226 O O . SER A 1 150 ? -5.988 7.894 15.325 1.00 96.19 150 SER A O 1
ATOM 1228 N N . ASN A 1 151 ? -6.934 8.116 13.293 1.00 93.88 151 ASN A N 1
ATOM 1229 C CA . ASN A 1 151 ? -7.094 9.565 13.306 1.00 93.88 151 ASN A CA 1
ATOM 1230 C C . ASN A 1 151 ? -8.590 9.913 13.252 1.00 93.88 151 ASN A C 1
ATOM 1232 O O . ASN A 1 151 ? -9.339 9.282 12.510 1.00 93.88 151 ASN A O 1
ATOM 1236 N N . PHE A 1 152 ? -9.006 10.922 14.018 1.00 94.75 152 PHE A N 1
ATOM 1237 C CA . PHE A 1 152 ? -10.353 11.477 13.986 1.00 94.75 152 PHE A CA 1
ATOM 1238 C C . PHE A 1 152 ? -10.303 12.933 13.536 1.00 94.75 152 PHE A C 1
ATOM 1240 O O . PHE A 1 152 ? -9.716 13.782 14.205 1.00 94.75 152 PHE A O 1
ATOM 1247 N N . TYR A 1 153 ? -10.991 13.233 12.439 1.00 91.56 153 TYR A N 1
ATOM 1248 C CA . TYR A 1 153 ? -11.184 14.598 11.963 1.00 91.56 153 TYR A CA 1
ATOM 1249 C C . TYR A 1 153 ? -12.655 14.806 11.617 1.00 91.56 153 TYR A C 1
ATOM 1251 O O . TYR A 1 153 ? -13.245 13.990 10.918 1.00 91.56 153 TYR A O 1
ATOM 1259 N N . ASN A 1 154 ? -13.277 15.865 12.142 1.00 91.12 154 ASN A N 1
ATOM 1260 C CA . ASN A 1 154 ? -14.707 16.148 11.950 1.00 91.12 154 ASN A CA 1
ATOM 1261 C C . ASN A 1 154 ? -15.630 14.941 12.219 1.00 91.12 154 ASN A C 1
ATOM 1263 O O . ASN A 1 154 ? -16.584 14.700 11.485 1.00 91.12 154 ASN A O 1
ATOM 1267 N N . LYS A 1 155 ? -15.350 14.185 13.293 1.00 92.94 155 LYS A N 1
ATOM 1268 C CA . LYS A 1 155 ? -16.075 12.955 13.683 1.00 92.94 155 LYS A CA 1
ATOM 1269 C C . LYS A 1 155 ? -16.012 11.817 12.651 1.00 92.94 155 LYS A C 1
ATOM 1271 O O . LYS A 1 155 ? -16.804 10.888 12.745 1.00 92.94 155 LYS A O 1
ATOM 1276 N N . LYS A 1 156 ? -15.095 11.890 11.687 1.00 97.19 156 LYS A N 1
ATOM 1277 C CA . LYS A 1 156 ? -14.805 10.830 10.722 1.00 97.19 156 LYS A CA 1
ATOM 1278 C C . LYS A 1 156 ? -13.486 10.168 11.076 1.00 97.19 156 LYS A C 1
ATOM 1280 O O . LYS A 1 156 ? -12.488 10.858 11.307 1.00 97.19 156 LYS A O 1
ATOM 1285 N N . GLU A 1 157 ? -13.498 8.846 11.147 1.00 97.62 157 GLU A N 1
ATOM 1286 C CA . GLU A 1 157 ? -12.320 8.047 11.450 1.00 97.62 157 GLU A CA 1
ATOM 1287 C C . GLU A 1 157 ? -11.519 7.746 10.173 1.00 97.62 157 GLU A C 1
ATOM 1289 O O . GLU A 1 157 ? -12.050 7.573 9.075 1.00 97.62 157 GLU A O 1
ATOM 1294 N N . THR A 1 158 ? -10.198 7.701 10.307 1.00 98.12 158 THR A N 1
ATOM 1295 C CA . THR A 1 158 ? -9.291 7.075 9.343 1.00 98.12 158 THR A CA 1
ATOM 1296 C C . THR A 1 158 ? -8.359 6.142 10.095 1.00 98.12 158 THR A C 1
ATOM 1298 O O . THR A 1 158 ? -7.712 6.562 11.057 1.00 98.12 158 THR A O 1
ATOM 1301 N N . ARG A 1 159 ? -8.287 4.883 9.666 1.00 98.31 159 ARG A N 1
ATOM 1302 C CA . ARG A 1 159 ? -7.400 3.861 10.217 1.00 98.31 159 ARG A CA 1
ATOM 1303 C C . ARG A 1 159 ? -6.267 3.551 9.258 1.00 98.31 159 ARG A C 1
ATOM 1305 O O . ARG A 1 159 ? -6.498 3.351 8.072 1.00 98.31 159 ARG A O 1
ATOM 1312 N N . PHE A 1 160 ? -5.066 3.437 9.804 1.00 98.50 160 PHE A N 1
ATOM 1313 C CA . PHE A 1 160 ? -3.890 2.900 9.129 1.00 98.50 160 PHE A CA 1
ATOM 1314 C C . PHE A 1 160 ? -3.570 1.555 9.768 1.00 98.50 160 PHE A C 1
ATOM 1316 O O . PHE A 1 160 ? -3.406 1.497 10.984 1.00 98.50 160 PHE A O 1
ATOM 1323 N N . LEU A 1 161 ? -3.517 0.490 8.979 1.00 98.25 161 LEU A N 1
ATOM 1324 C CA . LEU A 1 161 ? -3.420 -0.899 9.430 1.00 98.25 161 LEU A CA 1
ATOM 1325 C C . LEU A 1 161 ? -2.152 -1.517 8.841 1.00 98.25 161 LEU A C 1
ATOM 1327 O O . LEU A 1 161 ? -1.938 -1.407 7.635 1.00 98.25 161 LEU A O 1
ATOM 1331 N N . ALA A 1 162 ? -1.328 -2.175 9.654 1.00 96.94 162 ALA A N 1
ATOM 1332 C CA . ALA A 1 162 ? -0.163 -2.906 9.150 1.00 96.94 162 ALA A CA 1
ATOM 1333 C C . ALA A 1 162 ? -0.525 -4.355 8.809 1.00 96.94 162 ALA A C 1
ATOM 1335 O O . ALA A 1 162 ? -1.119 -5.050 9.633 1.00 96.94 162 ALA A O 1
ATOM 1336 N N . GLY A 1 163 ? -0.133 -4.815 7.619 1.00 94.69 163 GLY A N 1
ATOM 1337 C CA . GLY A 1 163 ? -0.100 -6.238 7.302 1.00 94.69 163 GLY A CA 1
ATOM 1338 C C . GLY A 1 163 ? 1.062 -6.931 8.016 1.00 94.69 163 GLY A C 1
ATOM 1339 O O . GLY A 1 163 ? 2.094 -6.314 8.294 1.00 94.69 163 GLY A O 1
ATOM 1340 N N . ALA A 1 164 ? 0.891 -8.215 8.322 1.00 91.25 164 ALA A N 1
ATOM 1341 C CA . ALA A 1 164 ? 1.916 -9.040 8.949 1.00 91.25 164 ALA A CA 1
ATOM 1342 C C . ALA A 1 164 ? 2.675 -9.815 7.876 1.00 91.25 164 ALA A C 1
ATOM 1344 O O . ALA A 1 164 ? 2.131 -10.740 7.283 1.00 91.25 164 ALA A O 1
ATOM 1345 N N . GLU A 1 165 ? 3.919 -9.412 7.616 1.00 79.50 165 GLU A N 1
ATOM 1346 C CA . GLU A 1 165 ? 4.844 -10.098 6.691 1.00 79.50 165 GLU A CA 1
ATOM 1347 C C . GLU A 1 165 ? 4.322 -10.313 5.255 1.00 79.50 165 GLU A C 1
ATOM 1349 O O . GLU A 1 165 ? 4.895 -11.061 4.472 1.00 79.50 165 GLU A O 1
ATOM 1354 N N . SER A 1 166 ? 3.263 -9.602 4.875 1.00 81.25 166 SER A N 1
ATOM 1355 C CA . SER A 1 166 ? 2.585 -9.690 3.577 1.00 81.25 166 SER A CA 1
ATOM 1356 C C . SER A 1 166 ? 3.058 -8.645 2.566 1.00 81.25 166 SER A C 1
ATOM 1358 O O . SER A 1 166 ? 2.486 -8.542 1.478 1.00 81.25 166 SER A O 1
ATOM 1360 N N . PHE A 1 167 ? 4.070 -7.849 2.934 1.00 93.06 167 PHE A N 1
ATOM 1361 C CA . PHE A 1 167 ? 4.525 -6.665 2.200 1.00 93.06 167 PHE A CA 1
ATOM 1362 C C . PHE A 1 167 ? 3.385 -5.717 1.832 1.00 93.06 167 PHE A C 1
ATOM 1364 O O . PHE A 1 167 ? 3.367 -5.110 0.757 1.00 93.06 167 PHE A O 1
ATOM 1371 N N . SER A 1 168 ? 2.427 -5.569 2.743 1.00 96.81 168 SER A N 1
ATOM 1372 C CA . SER A 1 168 ? 1.308 -4.678 2.532 1.00 96.81 168 SER A CA 1
ATOM 1373 C C . SER A 1 168 ? 0.817 -3.993 3.795 1.00 96.81 168 SER A C 1
ATOM 1375 O O . SER A 1 168 ? 1.162 -4.344 4.925 1.00 96.81 168 SER A O 1
ATOM 1377 N N . PHE A 1 169 ? 0.010 -2.965 3.581 1.00 98.56 169 PHE A N 1
ATOM 1378 C CA . PHE A 1 169 ? -0.691 -2.234 4.624 1.00 98.56 169 PHE A CA 1
ATOM 1379 C C . PHE A 1 169 ? -1.962 -1.610 4.041 1.00 98.56 169 PHE A C 1
ATOM 1381 O O . PHE A 1 169 ? -2.144 -1.568 2.821 1.00 98.56 169 PHE A O 1
ATOM 1388 N N . ALA A 1 170 ? -2.841 -1.099 4.901 1.00 98.56 170 ALA A N 1
ATOM 1389 C CA . ALA A 1 170 ? -4.082 -0.470 4.464 1.00 98.56 170 ALA A CA 1
ATOM 1390 C C . ALA A 1 170 ? -4.339 0.886 5.120 1.00 98.56 170 ALA A C 1
ATOM 1392 O O . ALA A 1 170 ? -3.981 1.115 6.275 1.00 98.56 170 ALA A O 1
ATOM 1393 N N . THR A 1 171 ? -5.025 1.756 4.385 1.00 98.62 171 THR A N 1
ATOM 1394 C CA . THR A 1 171 ? -5.666 2.968 4.892 1.00 98.62 171 THR A CA 1
ATOM 1395 C C . THR A 1 171 ? -7.165 2.860 4.649 1.00 98.62 171 THR A C 1
ATOM 1397 O O . THR A 1 171 ? -7.604 2.788 3.506 1.00 98.62 171 THR A O 1
ATOM 1400 N N . ILE A 1 172 ? -7.963 2.875 5.710 1.00 98.62 172 ILE A N 1
ATOM 1401 C CA . ILE A 1 172 ? -9.426 2.821 5.645 1.00 98.62 172 ILE A CA 1
ATOM 1402 C C . ILE A 1 172 ? -9.972 4.148 6.165 1.00 98.62 172 ILE A C 1
ATOM 1404 O O . ILE A 1 172 ? -9.605 4.557 7.263 1.00 98.62 172 ILE A O 1
ATOM 1408 N N . SER A 1 173 ? -10.831 4.833 5.412 1.00 98.31 173 SER A N 1
ATOM 1409 C CA . SER A 1 173 ? -11.315 6.168 5.780 1.00 98.31 173 SER A CA 1
ATOM 1410 C C . SER A 1 173 ? -12.822 6.330 5.615 1.00 98.31 173 SER A C 1
ATOM 1412 O O . SER A 1 173 ? -13.401 5.891 4.623 1.00 98.31 173 SER A O 1
ATOM 1414 N N . GLU A 1 174 ? -13.430 7.037 6.570 1.00 98.38 174 GLU A N 1
ATOM 1415 C CA . GLU A 1 174 ? -14.792 7.583 6.479 1.00 98.38 174 GLU A CA 1
ATOM 1416 C C . GLU A 1 174 ? -14.824 9.033 5.987 1.00 98.38 174 GLU A C 1
ATOM 1418 O O . GLU A 1 174 ? -15.892 9.622 5.798 1.00 98.38 174 GLU A O 1
ATOM 1423 N N . ASN A 1 175 ? -13.651 9.652 5.857 1.00 97.56 175 ASN A N 1
ATOM 1424 C CA . ASN A 1 175 ? -13.516 11.048 5.494 1.00 97.56 175 ASN A CA 1
ATOM 1425 C C . ASN A 1 175 ? -13.361 11.165 3.977 1.00 97.56 175 ASN A C 1
ATOM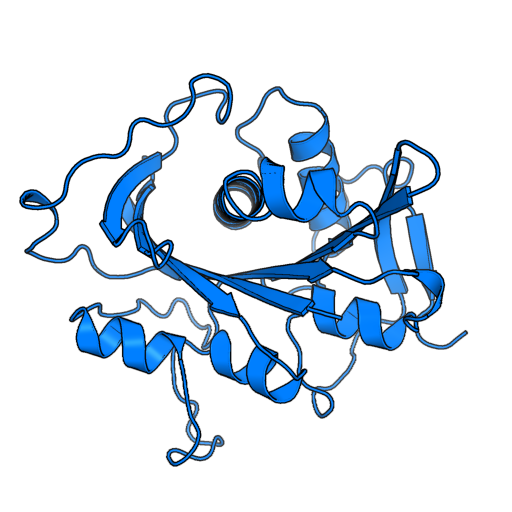 1427 O O . ASN A 1 175 ? -12.257 11.073 3.448 1.00 97.56 175 ASN A O 1
ATOM 1431 N N . GLU A 1 176 ? -14.481 11.391 3.296 1.00 96.88 176 GLU A N 1
ATOM 1432 C CA . GLU A 1 176 ? -14.560 11.531 1.838 1.00 96.88 176 GLU A CA 1
ATOM 1433 C C . GLU A 1 176 ? -13.611 12.610 1.301 1.00 96.88 176 GLU A C 1
ATOM 1435 O O . GLU A 1 176 ? -12.877 12.386 0.339 1.00 96.88 176 GLU A O 1
ATOM 1440 N N . GLU A 1 177 ? -13.569 13.774 1.954 1.00 95.69 177 GLU A N 1
ATOM 1441 C CA . GLU A 1 177 ? -12.721 14.880 1.521 1.00 95.69 177 GLU A CA 1
ATOM 1442 C C . GLU A 1 177 ? -11.238 14.521 1.611 1.00 95.69 177 GLU A C 1
ATOM 1444 O O . GLU A 1 177 ? -10.497 14.719 0.647 1.00 95.69 177 GLU A O 1
ATOM 1449 N N . TYR A 1 178 ? -10.809 13.948 2.737 1.00 95.62 178 TYR A N 1
ATOM 1450 C CA . TYR A 1 178 ? -9.449 13.433 2.856 1.00 95.62 178 TYR A CA 1
ATOM 1451 C C . TYR A 1 178 ? -9.185 12.357 1.802 1.00 95.62 178 TYR A C 1
ATOM 1453 O O . TYR A 1 178 ? -8.171 12.423 1.111 1.00 95.62 178 TYR A O 1
ATOM 1461 N N . PHE A 1 179 ? -10.096 11.398 1.640 1.00 97.50 179 PHE A N 1
ATOM 1462 C CA . PHE A 1 179 ? -9.881 10.245 0.780 1.00 97.50 179 PHE A CA 1
ATOM 1463 C C . PHE A 1 179 ? -9.695 10.638 -0.692 1.00 97.50 179 PHE A C 1
ATOM 1465 O O . PHE A 1 179 ? -8.675 10.303 -1.296 1.00 97.50 179 PHE A O 1
ATOM 1472 N N . TYR A 1 180 ? -10.626 11.407 -1.260 1.00 96.62 180 TYR A N 1
ATOM 1473 C CA . TYR A 1 180 ? -10.602 11.735 -2.688 1.00 96.62 180 TYR A CA 1
ATOM 1474 C C . TYR A 1 180 ? -9.729 12.937 -3.034 1.00 96.62 180 TYR A C 1
ATOM 1476 O O . TYR A 1 180 ? -9.167 12.970 -4.127 1.00 96.62 180 TYR A O 1
ATOM 1484 N N . LYS A 1 181 ? -9.588 13.929 -2.142 1.00 95.75 181 LYS A N 1
ATOM 1485 C CA . LYS A 1 181 ? -8.817 15.144 -2.462 1.00 95.75 181 LYS A CA 1
ATOM 1486 C C . LYS A 1 181 ? -7.352 15.067 -2.044 1.00 95.75 181 LYS A C 1
ATOM 1488 O O . LYS A 1 181 ? -6.542 15.811 -2.588 1.00 95.75 181 LYS A O 1
ATOM 1493 N N . ILE A 1 182 ? -7.003 14.210 -1.081 1.00 93.50 182 ILE A N 1
ATOM 1494 C CA . ILE A 1 182 ? -5.657 14.180 -0.481 1.00 93.50 182 ILE A CA 1
ATOM 1495 C C . ILE A 1 182 ? -5.040 12.782 -0.558 1.00 93.50 182 ILE A C 1
ATOM 1497 O O . ILE A 1 182 ? -3.881 12.632 -0.963 1.00 93.50 182 ILE A O 1
ATOM 1501 N N . HIS A 1 183 ? -5.791 11.754 -0.162 1.00 95.12 183 HIS A N 1
ATOM 1502 C CA . HIS A 1 183 ? -5.266 10.403 -0.031 1.00 95.12 183 HIS A CA 1
ATOM 1503 C C . HIS A 1 183 ? -4.997 9.761 -1.383 1.00 95.12 183 HIS A C 1
ATOM 1505 O O . HIS A 1 183 ? -3.840 9.538 -1.726 1.00 95.12 183 HIS A O 1
ATOM 1511 N N . LEU A 1 184 ? -6.039 9.518 -2.178 1.00 94.12 184 LEU A N 1
ATOM 1512 C CA . LEU A 1 184 ? -5.904 8.854 -3.474 1.00 94.12 184 LEU A CA 1
ATOM 1513 C C . LEU A 1 184 ? -4.953 9.574 -4.443 1.00 94.12 184 LEU A C 1
ATOM 1515 O O . LEU A 1 184 ? -4.121 8.877 -5.028 1.00 94.12 184 LEU A O 1
ATOM 1519 N N . PRO A 1 185 ? -5.001 10.913 -4.613 1.00 90.56 185 PRO A N 1
ATOM 1520 C CA . PRO A 1 185 ? -4.160 11.577 -5.609 1.00 90.56 185 PRO A CA 1
ATOM 1521 C C . PRO A 1 185 ? -2.674 11.598 -5.236 1.00 90.56 185 PRO A C 1
ATOM 1523 O O . PRO A 1 185 ? -1.826 11.477 -6.118 1.00 90.56 185 PRO A O 1
ATOM 1526 N N . ASN A 1 186 ? -2.365 11.745 -3.941 1.00 87.12 186 ASN A N 1
ATOM 1527 C CA . ASN A 1 186 ? -1.017 12.087 -3.480 1.00 87.12 186 ASN A CA 1
ATOM 1528 C C . ASN A 1 186 ? -0.508 11.143 -2.385 1.00 87.12 186 ASN A C 1
ATOM 1530 O O . ASN A 1 186 ? 0.532 10.499 -2.529 1.00 87.12 186 ASN A O 1
ATOM 1534 N N . THR A 1 187 ? -1.235 11.061 -1.269 1.00 92.94 187 THR A N 1
ATOM 1535 C CA . THR A 1 187 ? -0.712 10.443 -0.038 1.00 92.94 187 THR A CA 1
ATOM 1536 C C . THR A 1 187 ? -0.590 8.927 -0.154 1.00 92.94 187 THR A C 1
ATOM 1538 O O . TH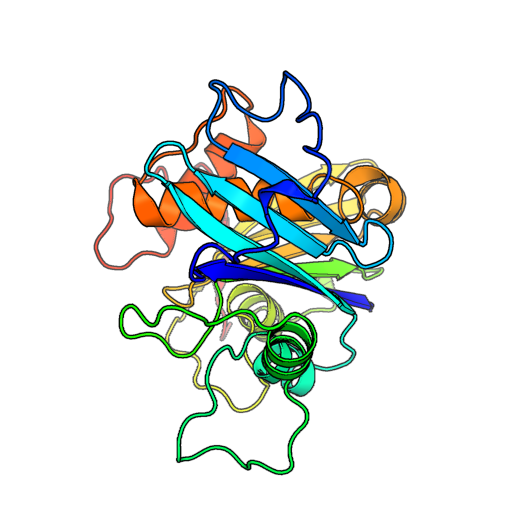R A 1 187 ? 0.325 8.338 0.414 1.00 92.94 187 THR A O 1
ATOM 1541 N N . SER A 1 188 ? -1.478 8.293 -0.914 1.00 95.12 188 SER A N 1
ATOM 1542 C CA . SER A 1 188 ? -1.523 6.848 -1.097 1.00 95.12 188 SER A CA 1
ATOM 1543 C C . SER A 1 188 ? -0.213 6.295 -1.659 1.00 95.12 188 SER A C 1
ATOM 1545 O O . SER A 1 188 ? 0.371 5.373 -1.082 1.00 95.12 188 SER A O 1
ATOM 1547 N N . ILE A 1 189 ? 0.294 6.906 -2.730 1.00 92.81 189 ILE A N 1
ATOM 1548 C CA . ILE A 1 189 ? 1.559 6.503 -3.331 1.00 92.81 189 ILE A CA 1
ATOM 1549 C C . ILE A 1 189 ? 2.750 6.986 -2.509 1.00 92.81 189 ILE A C 1
ATOM 1551 O O . ILE A 1 189 ? 3.727 6.256 -2.364 1.00 92.81 189 ILE A O 1
ATOM 1555 N N . LEU A 1 190 ? 2.672 8.172 -1.902 1.00 93.81 190 LEU A N 1
ATOM 1556 C CA . LEU A 1 190 ? 3.724 8.630 -0.996 1.00 93.81 190 LEU A CA 1
ATOM 1557 C C . LEU A 1 190 ? 3.941 7.636 0.160 1.00 93.81 190 LEU A C 1
ATOM 1559 O O . LEU A 1 190 ? 5.078 7.292 0.481 1.00 93.81 190 LEU A O 1
ATOM 1563 N N . TYR A 1 191 ? 2.862 7.124 0.756 1.00 96.38 191 TYR A N 1
ATOM 1564 C CA . TYR A 1 191 ? 2.943 6.112 1.810 1.00 96.38 191 TYR A CA 1
ATOM 1565 C C . TYR A 1 191 ? 3.480 4.782 1.295 1.00 96.38 191 TYR A C 1
ATOM 1567 O O . TYR A 1 191 ? 4.280 4.160 1.990 1.00 96.38 191 TYR A O 1
ATOM 1575 N N . LEU A 1 192 ? 3.117 4.375 0.077 1.00 96.56 192 LEU A N 1
ATOM 1576 C CA . LEU A 1 192 ? 3.719 3.206 -0.562 1.00 96.56 192 LEU A CA 1
ATOM 1577 C C . LEU A 1 192 ? 5.234 3.391 -0.754 1.00 96.56 192 LEU A C 1
ATOM 1579 O O . LEU A 1 192 ? 5.997 2.497 -0.410 1.00 96.56 192 LEU A O 1
ATOM 1583 N N . ASN A 1 193 ? 5.694 4.560 -1.204 1.00 94.69 193 ASN A N 1
ATOM 1584 C CA . ASN A 1 193 ? 7.123 4.849 -1.364 1.00 94.69 193 ASN A CA 1
ATOM 1585 C C . ASN A 1 193 ? 7.877 4.849 -0.024 1.00 94.69 193 ASN A C 1
ATOM 1587 O O . ASN A 1 193 ? 9.006 4.352 0.053 1.00 94.69 193 ASN A O 1
ATOM 1591 N N . PHE A 1 194 ? 7.265 5.374 1.047 1.00 95.88 194 PHE A N 1
ATOM 1592 C CA . PHE A 1 194 ? 7.818 5.240 2.398 1.00 95.88 194 PHE A CA 1
ATOM 1593 C C . PHE A 1 194 ? 7.893 3.784 2.837 1.00 95.88 194 PHE A C 1
ATOM 1595 O O . PHE A 1 194 ? 8.879 3.405 3.463 1.00 95.88 194 PHE A O 1
ATOM 1602 N N . TYR A 1 195 ? 6.878 2.983 2.514 1.00 96.38 195 TYR A N 1
ATOM 1603 C CA . TYR A 1 195 ? 6.845 1.568 2.851 1.00 96.38 195 TYR A CA 1
ATOM 1604 C C . TYR A 1 195 ? 7.922 0.782 2.100 1.00 96.38 195 TYR A C 1
ATOM 1606 O O . TYR A 1 195 ? 8.690 0.075 2.738 1.00 96.38 195 TYR A O 1
ATOM 1614 N N . LEU A 1 196 ? 8.067 0.983 0.786 1.00 94.62 196 LEU A N 1
ATOM 1615 C CA . LEU A 1 196 ? 9.147 0.399 -0.020 1.00 94.62 196 LEU A CA 1
ATOM 1616 C C . LEU A 1 196 ? 10.520 0.695 0.593 1.00 94.62 196 LEU A C 1
ATOM 1618 O O . LEU A 1 196 ? 11.303 -0.211 0.868 1.00 94.62 196 LEU A O 1
ATOM 1622 N N . TYR A 1 197 ? 10.768 1.966 0.914 1.00 94.50 197 TYR A N 1
ATOM 1623 C CA . TYR A 1 197 ? 12.029 2.378 1.523 1.00 94.50 197 TYR A CA 1
ATOM 1624 C C . TYR A 1 197 ? 12.217 1.795 2.931 1.00 94.50 197 TYR A C 1
ATOM 1626 O O . TYR A 1 197 ? 13.320 1.415 3.323 1.00 94.50 197 TYR A O 1
ATOM 1634 N N . PHE A 1 198 ? 11.143 1.709 3.715 1.00 94.62 198 PHE A N 1
ATOM 1635 C CA . PHE A 1 198 ? 11.167 1.075 5.027 1.00 94.62 198 PHE A CA 1
ATOM 1636 C C . PHE A 1 198 ? 11.519 -0.410 4.936 1.00 94.62 198 PHE A C 1
ATOM 1638 O O . PHE A 1 198 ? 12.319 -0.884 5.739 1.00 94.62 198 PHE A O 1
ATOM 1645 N N . MET A 1 199 ? 10.955 -1.127 3.968 1.00 92.69 199 MET A N 1
ATOM 1646 C CA . MET A 1 199 ? 11.206 -2.552 3.789 1.00 92.69 199 MET A CA 1
ATOM 1647 C C . MET A 1 199 ? 12.651 -2.832 3.366 1.00 92.69 199 MET A C 1
ATOM 1649 O O . MET A 1 199 ? 13.235 -3.806 3.832 1.00 92.69 199 MET A O 1
ATOM 1653 N N . GLU A 1 200 ? 13.251 -1.952 2.564 1.00 90.19 200 GLU A N 1
ATOM 1654 C CA . GLU A 1 200 ? 14.635 -2.099 2.102 1.00 90.19 200 GLU A CA 1
ATOM 1655 C C . GLU A 1 200 ? 15.672 -1.640 3.149 1.00 90.19 200 GLU A C 1
ATOM 1657 O O . GLU A 1 200 ? 16.700 -2.288 3.342 1.00 90.19 200 GLU A O 1
ATOM 1662 N N . TYR A 1 201 ? 15.404 -0.546 3.875 1.00 91.38 201 TYR A N 1
ATOM 1663 C CA . TYR A 1 201 ? 16.408 0.117 4.730 1.00 91.38 201 TYR A CA 1
ATOM 1664 C C . TYR A 1 201 ? 16.056 0.181 6.221 1.00 91.38 201 TYR A C 1
ATOM 1666 O O . TYR A 1 201 ? 16.829 0.719 7.018 1.00 91.38 201 TYR A O 1
ATOM 1674 N N . GLY A 1 202 ? 14.875 -0.286 6.626 1.00 90.44 202 GLY A N 1
ATOM 1675 C CA . GLY A 1 202 ? 14.408 -0.268 8.016 1.00 90.44 202 GLY A CA 1
ATOM 1676 C C . GLY A 1 202 ? 14.132 1.127 8.595 1.00 90.44 202 GLY A C 1
ATOM 1677 O O . GLY A 1 202 ? 13.958 1.266 9.809 1.00 90.44 202 GLY A O 1
ATOM 1678 N N . LYS A 1 203 ? 14.089 2.182 7.772 1.00 91.44 203 LYS A N 1
ATOM 1679 C CA . LYS A 1 203 ? 13.927 3.583 8.209 1.00 91.44 203 LYS A CA 1
ATOM 1680 C C . LYS A 1 203 ? 12.908 4.334 7.348 1.00 91.44 203 LYS A C 1
ATOM 1682 O O . LYS A 1 203 ? 12.632 3.925 6.231 1.00 91.44 203 LYS A O 1
ATOM 1687 N N . ILE A 1 204 ? 12.374 5.444 7.862 1.00 92.62 204 ILE A N 1
ATOM 1688 C CA . ILE A 1 204 ? 11.444 6.317 7.130 1.00 92.62 204 ILE A CA 1
ATOM 1689 C C . ILE A 1 204 ? 12.166 7.608 6.736 1.00 92.62 204 ILE A C 1
ATOM 1691 O O . ILE A 1 204 ? 12.640 8.312 7.631 1.00 92.62 204 ILE A O 1
ATOM 1695 N N . PRO A 1 205 ? 12.226 7.956 5.441 1.00 91.25 205 PRO A N 1
ATOM 1696 C CA . PRO A 1 205 ? 12.912 9.148 4.952 1.00 91.25 205 PRO A CA 1
ATOM 1697 C C . PRO A 1 205 ? 12.001 10.380 5.029 1.00 91.25 205 PRO A C 1
ATOM 1699 O O . PRO A 1 205 ? 11.674 11.012 4.025 1.00 91.25 205 PRO A O 1
ATOM 1702 N N . SER A 1 206 ? 11.498 10.686 6.226 1.00 90.94 206 SER A N 1
ATOM 1703 C CA . SER A 1 206 ? 10.625 11.838 6.436 1.00 90.94 206 SER A CA 1
ATOM 1704 C C . SER A 1 206 ? 10.744 12.408 7.846 1.00 90.94 206 SER A C 1
ATOM 1706 O O . SER A 1 206 ? 10.824 11.701 8.860 1.00 90.94 206 SER A O 1
ATOM 1708 N N . LYS A 1 207 ? 10.699 13.740 7.916 1.00 87.56 207 LYS A N 1
ATOM 1709 C CA . LYS A 1 207 ? 10.620 14.491 9.175 1.00 87.56 207 LYS A CA 1
ATOM 1710 C C . LYS A 1 207 ? 9.190 14.646 9.687 1.00 87.56 207 LYS A C 1
ATOM 1712 O O . LYS A 1 207 ? 9.008 15.051 10.833 1.00 87.56 207 LYS A O 1
ATOM 1717 N N . GLN A 1 208 ? 8.191 14.323 8.869 1.00 90.44 208 GLN A N 1
ATOM 1718 C CA . GLN A 1 208 ? 6.792 14.481 9.237 1.00 90.44 208 GLN A CA 1
ATOM 1719 C C . GLN A 1 208 ? 6.354 13.441 10.277 1.00 90.44 208 GLN A C 1
ATOM 1721 O O . GLN A 1 208 ? 6.854 12.316 10.320 1.00 90.44 208 GLN A O 1
ATOM 1726 N N . MET A 1 209 ? 5.380 13.816 11.108 1.00 91.31 209 MET A N 1
ATOM 1727 C CA . MET A 1 209 ? 4.876 12.969 12.191 1.00 91.31 209 MET A CA 1
ATOM 1728 C C . MET A 1 209 ? 4.212 11.687 11.672 1.00 91.31 209 MET A C 1
ATOM 1730 O O . MET A 1 209 ? 4.556 10.600 12.130 1.00 91.31 209 MET A O 1
ATOM 1734 N N . MET A 1 210 ? 3.285 11.795 10.713 1.00 94.19 210 MET A N 1
ATOM 1735 C CA . MET A 1 210 ? 2.494 10.645 10.260 1.00 94.19 210 MET A CA 1
ATOM 1736 C C . MET A 1 210 ? 3.357 9.537 9.625 1.00 94.19 210 MET A C 1
ATOM 1738 O O . MET A 1 210 ? 3.234 8.395 10.059 1.00 94.19 210 MET A O 1
ATOM 1742 N N . PRO A 1 211 ? 4.308 9.824 8.713 1.00 93.75 211 PRO A N 1
ATOM 1743 C CA . PRO A 1 211 ? 5.220 8.801 8.193 1.00 93.75 211 PRO A CA 1
ATOM 1744 C C . PRO A 1 211 ? 6.037 8.088 9.278 1.00 93.75 211 PRO A C 1
ATOM 1746 O O . PRO A 1 211 ? 6.253 6.883 9.201 1.00 93.75 211 PRO A O 1
ATOM 1749 N N . ARG A 1 212 ? 6.469 8.803 10.325 1.00 93.56 212 ARG A N 1
ATOM 1750 C CA . ARG A 1 212 ? 7.200 8.195 11.450 1.00 93.56 212 ARG A CA 1
ATOM 1751 C C . ARG A 1 212 ? 6.313 7.264 12.277 1.00 93.56 212 ARG A C 1
ATOM 1753 O O . ARG A 1 212 ? 6.770 6.194 12.672 1.00 93.56 212 ARG A O 1
ATOM 1760 N N . LEU A 1 213 ? 5.054 7.648 12.507 1.00 96.44 213 LEU A N 1
ATOM 1761 C CA . LEU A 1 213 ? 4.066 6.787 13.160 1.00 96.44 213 LEU A CA 1
ATOM 1762 C C . LEU A 1 213 ? 3.788 5.529 12.327 1.00 96.44 213 LEU A C 1
ATOM 1764 O O . LEU A 1 213 ? 3.775 4.435 12.884 1.00 96.44 213 LEU A O 1
ATOM 1768 N N . LEU A 1 214 ? 3.653 5.664 11.002 1.00 97.44 214 LEU A N 1
ATOM 1769 C CA . LEU A 1 214 ? 3.524 4.521 10.092 1.00 97.44 214 LEU A CA 1
ATOM 1770 C C . LEU A 1 214 ? 4.735 3.589 10.178 1.00 97.44 214 LEU A C 1
ATOM 1772 O O . LEU A 1 214 ? 4.556 2.387 10.318 1.00 97.44 214 LEU A O 1
ATOM 1776 N N . GLY A 1 215 ? 5.957 4.126 10.200 1.00 96.75 215 GLY A N 1
ATOM 1777 C CA . GLY A 1 215 ? 7.162 3.318 10.402 1.00 96.75 215 GLY A CA 1
ATOM 1778 C C . GLY A 1 215 ? 7.142 2.518 11.708 1.00 96.75 215 GLY A C 1
ATOM 1779 O O . GLY A 1 215 ? 7.494 1.342 11.710 1.00 96.75 215 GLY A O 1
ATOM 1780 N N . ASN A 1 216 ? 6.691 3.121 12.814 1.00 97.06 216 ASN A N 1
ATOM 1781 C CA . ASN A 1 216 ? 6.519 2.408 14.083 1.00 97.06 216 ASN A CA 1
ATOM 1782 C C . ASN A 1 216 ? 5.442 1.313 13.992 1.00 97.06 216 ASN A C 1
ATOM 1784 O O . ASN A 1 216 ? 5.631 0.223 14.526 1.00 97.06 216 ASN A O 1
ATOM 1788 N N . LEU A 1 217 ? 4.331 1.602 13.310 1.00 97.44 217 LEU A N 1
ATOM 1789 C CA . LEU A 1 217 ? 3.237 0.661 13.088 1.00 97.44 217 LEU A CA 1
ATOM 1790 C C . LEU A 1 217 ? 3.665 -0.532 12.217 1.00 97.44 217 LEU A C 1
ATOM 1792 O O . LEU A 1 217 ? 3.357 -1.668 12.543 1.00 97.44 217 LEU A O 1
ATOM 1796 N N . TRP A 1 218 ? 4.394 -0.305 11.127 1.00 97.06 218 TRP A N 1
ATOM 1797 C CA . TRP A 1 218 ? 4.862 -1.390 10.262 1.00 97.06 218 TRP A CA 1
ATOM 1798 C C . TRP A 1 218 ? 5.873 -2.291 10.969 1.00 97.06 218 TRP A C 1
ATOM 1800 O O . TRP A 1 218 ? 5.807 -3.510 10.835 1.00 97.06 218 TRP A O 1
ATOM 1810 N N . ARG A 1 219 ? 6.771 -1.712 11.779 1.00 95.19 219 ARG A N 1
ATOM 1811 C CA . ARG A 1 219 ? 7.703 -2.488 12.614 1.00 95.19 219 ARG A CA 1
ATOM 1812 C C . ARG A 1 219 ? 6.992 -3.387 13.617 1.00 95.19 219 ARG A C 1
ATOM 1814 O O . ARG A 1 219 ? 7.504 -4.462 13.904 1.00 95.19 219 ARG A O 1
ATOM 1821 N N . SER A 1 220 ? 5.838 -2.976 14.145 1.00 94.75 220 SER A N 1
ATOM 1822 C CA . SER A 1 220 ? 5.146 -3.748 15.181 1.00 94.75 220 SER A CA 1
ATOM 1823 C C . SER A 1 220 ? 4.498 -5.042 14.684 1.00 94.75 220 SER A C 1
ATOM 1825 O O . SER A 1 220 ? 4.052 -5.834 15.509 1.00 94.75 220 SER A O 1
ATOM 1827 N N . MET A 1 221 ? 4.471 -5.272 13.366 1.00 92.88 221 MET A N 1
ATOM 1828 C CA . MET A 1 221 ? 3.955 -6.493 12.733 1.00 92.88 221 MET A CA 1
ATOM 1829 C C . MET A 1 221 ? 5.052 -7.322 12.033 1.00 92.88 221 MET A C 1
ATOM 1831 O O . MET A 1 221 ? 4.737 -8.179 11.210 1.00 92.88 221 MET A O 1
ATOM 1835 N N . GLN A 1 222 ? 6.336 -7.080 12.333 1.00 91.62 222 GLN A N 1
ATOM 1836 C CA . GLN A 1 222 ? 7.465 -7.883 11.835 1.00 91.62 222 GLN A CA 1
ATOM 1837 C C . GLN A 1 222 ? 7.954 -8.850 12.925 1.00 91.62 222 GLN A C 1
ATOM 1839 O O . GLN A 1 222 ? 8.309 -8.401 14.014 1.00 91.62 222 GLN A O 1
ATOM 1844 N N . SER A 1 223 ? 8.030 -10.159 12.641 1.00 86.44 223 SER A N 1
ATOM 1845 C CA . SER A 1 223 ? 8.352 -11.190 13.651 1.00 86.44 223 SER A CA 1
ATOM 1846 C C . SER A 1 223 ? 9.717 -11.005 14.325 1.00 86.44 223 SER A C 1
ATOM 1848 O O . SER A 1 223 ? 9.875 -11.273 15.514 1.00 86.44 223 SER A O 1
ATOM 1850 N N . ASN A 1 224 ? 10.701 -10.499 13.579 1.00 84.25 224 ASN A N 1
ATOM 1851 C CA . ASN A 1 224 ? 12.088 -10.355 14.026 1.00 84.25 224 ASN A CA 1
ATOM 1852 C C . ASN A 1 224 ? 12.426 -8.938 14.525 1.00 84.25 224 ASN A C 1
ATOM 1854 O O . ASN A 1 224 ? 13.595 -8.544 14.532 1.00 84.25 224 ASN A O 1
ATOM 1858 N N . ARG A 1 225 ? 11.418 -8.144 14.911 1.00 85.12 225 ARG A N 1
ATOM 1859 C CA . ARG A 1 225 ? 11.593 -6.777 15.424 1.00 85.12 225 ARG A CA 1
ATOM 1860 C C . ARG A 1 225 ? 10.961 -6.612 16.799 1.00 85.12 225 ARG A C 1
ATOM 1862 O O . ARG A 1 225 ? 9.848 -7.052 17.055 1.00 85.12 225 ARG A O 1
ATOM 1869 N N . ASN A 1 226 ? 11.666 -5.906 17.674 1.00 85.56 226 ASN A N 1
ATOM 1870 C CA . ASN A 1 226 ? 11.188 -5.502 18.998 1.00 85.56 226 ASN A CA 1
ATOM 1871 C C . ASN A 1 226 ? 11.484 -4.021 19.301 1.00 85.56 226 ASN A C 1
ATOM 1873 O O . ASN A 1 226 ? 11.268 -3.555 20.416 1.00 85.56 226 ASN A O 1
ATOM 1877 N N . ASP A 1 227 ? 11.960 -3.269 18.308 1.00 90.75 227 ASP A N 1
ATOM 1878 C CA . ASP A 1 227 ? 12.374 -1.867 18.386 1.00 90.75 227 ASP A CA 1
ATOM 1879 C C . ASP A 1 227 ? 11.243 -0.896 17.997 1.00 90.75 227 ASP A C 1
ATOM 1881 O O . ASP A 1 227 ? 11.452 0.110 17.310 1.00 90.75 227 ASP A O 1
ATOM 1885 N N . PHE A 1 228 ? 10.023 -1.199 18.446 1.00 94.19 228 PHE A N 1
ATOM 1886 C CA . PHE A 1 228 ? 8.837 -0.363 18.268 1.00 94.19 228 PHE A CA 1
ATOM 1887 C C . PHE A 1 228 ? 8.285 0.113 19.616 1.00 94.19 228 PHE A C 1
ATOM 1889 O O . PHE A 1 228 ? 8.454 -0.527 20.651 1.00 94.19 228 PHE A O 1
ATOM 1896 N N . ASN A 1 229 ? 7.586 1.245 19.604 1.00 95.94 229 ASN A N 1
ATOM 1897 C CA . ASN A 1 229 ? 6.889 1.772 20.769 1.00 95.94 229 ASN A CA 1
ATOM 1898 C C . ASN A 1 229 ? 5.410 1.335 20.739 1.00 95.94 229 ASN A C 1
ATOM 1900 O O . ASN A 1 229 ? 4.664 1.815 19.875 1.00 95.94 229 ASN A O 1
ATOM 1904 N N . PRO A 1 230 ? 4.959 0.469 21.669 1.00 95.44 230 PRO A N 1
ATOM 1905 C CA . PRO A 1 230 ? 3.581 -0.020 21.705 1.00 95.44 230 PRO A CA 1
ATOM 1906 C C . PRO A 1 230 ? 2.554 1.059 22.077 1.00 95.44 230 PRO A C 1
ATOM 1908 O O . PRO A 1 230 ? 1.369 0.876 21.836 1.00 95.44 230 PRO A O 1
ATOM 1911 N N . LEU A 1 231 ? 2.982 2.206 22.618 1.00 96.44 231 LEU A N 1
ATOM 1912 C CA . LEU A 1 231 ? 2.086 3.320 22.954 1.00 96.44 231 LEU A CA 1
ATOM 1913 C C . LEU A 1 231 ? 1.631 4.124 21.726 1.00 96.44 231 LEU A C 1
ATOM 1915 O O . LEU A 1 231 ? 0.783 5.005 21.851 1.00 96.44 231 LEU A O 1
ATOM 1919 N N . LEU A 1 232 ? 2.217 3.869 20.553 1.00 96.19 232 LEU A N 1
ATOM 1920 C CA . LEU A 1 232 ? 1.962 4.633 19.327 1.00 96.19 232 LEU A CA 1
ATOM 1921 C C . LEU A 1 232 ? 1.019 3.921 18.347 1.00 96.19 232 LEU A C 1
ATOM 1923 O O . LEU A 1 232 ? 0.843 4.393 17.225 1.00 96.19 232 LEU A O 1
ATOM 1927 N N . PHE A 1 233 ? 0.411 2.805 18.747 1.00 97.00 233 PHE A N 1
ATOM 1928 C CA . PHE A 1 233 ? -0.636 2.124 17.989 1.00 97.00 233 PHE A CA 1
ATOM 1929 C C . PHE A 1 233 ? -1.650 1.468 18.931 1.00 97.00 233 PHE A C 1
ATOM 1931 O O . PHE A 1 233 ? -1.452 1.371 20.139 1.00 97.00 233 PHE A O 1
ATOM 1938 N N . LYS A 1 234 ? -2.766 1.038 18.356 1.00 97.50 234 LYS A N 1
ATOM 1939 C CA . LYS A 1 234 ? -3.819 0.253 18.993 1.00 97.50 234 LYS A CA 1
ATOM 1940 C C . LYS A 1 234 ? -3.796 -1.163 18.431 1.00 97.50 234 LYS A C 1
ATOM 1942 O O . LYS A 1 234 ? -3.293 -1.383 17.332 1.00 97.50 234 LYS A O 1
ATOM 1947 N N . THR A 1 235 ? -4.376 -2.100 19.168 1.00 96.88 235 THR A N 1
ATOM 1948 C CA . THR A 1 235 ? -4.503 -3.504 18.764 1.00 96.88 235 THR A CA 1
ATOM 1949 C C . THR A 1 235 ? -5.970 -3.898 18.659 1.00 96.88 235 THR A C 1
ATOM 1951 O O . THR A 1 235 ? -6.813 -3.353 19.372 1.00 96.88 235 THR A O 1
ATOM 1954 N N . MET A 1 236 ? -6.274 -4.845 17.781 1.00 95.62 236 MET A N 1
ATOM 1955 C CA . MET A 1 236 ? -7.607 -5.407 17.588 1.00 95.62 236 MET A CA 1
ATOM 1956 C C . MET A 1 236 ? -7.499 -6.924 17.461 1.00 95.62 236 MET A C 1
ATOM 1958 O O . MET A 1 236 ? -6.709 -7.400 16.648 1.00 95.62 236 MET A O 1
ATOM 1962 N N . ASP A 1 237 ? -8.275 -7.663 18.250 1.00 96.38 237 ASP A N 1
ATOM 1963 C CA . ASP A 1 237 ? -8.333 -9.122 18.175 1.00 96.38 237 ASP A CA 1
ATOM 1964 C C . ASP A 1 237 ? -9.179 -9.559 16.968 1.00 96.38 237 ASP A C 1
ATOM 1966 O O . ASP A 1 237 ? -10.239 -8.995 16.690 1.00 96.38 237 ASP A O 1
ATOM 1970 N N . LEU A 1 238 ? -8.701 -10.553 16.216 1.00 93.12 238 LEU A N 1
ATOM 1971 C CA . LEU A 1 238 ? -9.355 -10.997 14.979 1.00 93.12 238 LEU A CA 1
ATOM 1972 C C . LEU A 1 238 ? -10.496 -11.995 15.201 1.00 93.12 238 LEU A C 1
ATOM 1974 O O . LEU A 1 238 ? -11.302 -12.213 14.293 1.00 93.12 238 LEU A O 1
ATOM 1978 N N . PHE A 1 239 ? -10.550 -12.594 16.390 1.00 90.44 239 PHE A N 1
ATOM 1979 C CA . PHE A 1 239 ? -11.443 -13.706 16.731 1.00 90.44 239 PHE A CA 1
ATOM 1980 C C . PHE A 1 239 ? -12.289 -13.449 17.989 1.00 90.44 239 PHE A C 1
ATOM 1982 O O . PHE A 1 239 ? -12.899 -14.386 18.503 1.00 90.44 239 PHE A O 1
ATOM 1989 N N . SER A 1 240 ? -12.293 -12.211 18.493 1.00 75.62 240 SER A N 1
ATOM 1990 C CA . SER A 1 240 ? -13.093 -11.773 19.646 1.00 75.62 240 SER A CA 1
ATOM 1991 C C . SER A 1 240 ? -14.515 -11.390 19.265 1.00 75.62 240 SER A C 1
ATOM 1993 O O . SER A 1 240 ? -14.648 -10.700 18.226 1.00 75.62 240 SER A O 1
#